Protein AF-A0A076LEW4-F1 (afdb_monomer_lite)

pLDDT: mean 94.23, std 4.3, range [77.25, 98.56]

Sequence (325 aa):
MGRVAVIDNNLQDIIDISEKLMPSQSLKKLADNDILILMNYGKSKITGHTFGKIVVERANLNKPIIQIERPGEEDGTIIIWNDDGSKIVKDVTNYLSKELNLKIERCISNGLEVWEENGRVFRKVHGVDVGEAILVNGIVVGKAKSKEVILVAENGEIVDIIGGELKEGGVEKLKNIDLKKAVIKTGILRRHPTNPKIKNKEVDKGYVLIVNHAGEDVIEMIKDREILAVITIGDDTTTICGDILARFGIKILGITDGDKDDILKNPIILKGSVIFLIKNMRDDDAGEILKKNLNLNKKYSYQELLDEVKKIFNDNNIYYEEFVY

InterPro domains:
  IPR012032 MJ0065 [PF09890] (1-296)

Organism: NCBI:txid1301915

Foldseek 3Di:
DVVQVCQQVVVCVPDPPVDDDDLLVVCLVVLPDQEAEAEDEDPALLRQLLSVQQSCVSNVHLHWYWYFYNQPDPRTAIEIDNDPVDPVSVVVRVVCCVVSVHYYDYRPDPHWDWDDDPQKIKTWDAPADFQKFKDKQQFGFWGANHNTWMFIDHQQFGPDIVRTGTDVVRRVPGGNHDPSPIDIDIAAPDDDDDDGDFDADDDQKFFEEEDESPLVCVCVVCPPGRYQAYEYQEPSSCQSNQQSCRNVNHAYEYQAQPPDSCNHDPRHGHAFHKYWHWDPDHSVVLSVLCVVQDDRVDMDGPVRVVVSSVVSCVVVVTDTDMDGD

Radius of gyration: 21.99 Å; chains: 1; bounding box: 49×47×67 Å

Structure (mmCIF, N/CA/C/O backbone):
data_AF-A0A076LEW4-F1
#
_entry.id   AF-A0A076LEW4-F1
#
loop_
_atom_site.group_PDB
_atom_site.id
_atom_site.type_symbol
_atom_site.label_atom_id
_atom_site.label_alt_id
_atom_site.label_comp_id
_atom_site.label_asym_id
_atom_site.label_entity_id
_atom_site.label_seq_id
_atom_site.pdbx_PDB_ins_code
_atom_site.Cartn_x
_atom_site.Cartn_y
_atom_site.Cartn_z
_atom_site.occupancy
_atom_site.B_iso_or_equiv
_atom_site.auth_seq_id
_atom_site.auth_comp_id
_atom_site.auth_asym_id
_atom_site.auth_atom_id
_atom_site.pdbx_PDB_model_num
ATOM 1 N N . MET A 1 1 ? -0.669 3.175 -1.739 1.00 84.69 1 MET A N 1
ATOM 2 C CA . MET A 1 1 ? -0.260 4.610 -1.743 1.00 84.69 1 MET A CA 1
ATOM 3 C C . MET A 1 1 ? -0.250 5.331 -3.103 1.00 84.69 1 MET A C 1
ATOM 5 O O . MET A 1 1 ? -0.587 6.504 -3.111 1.00 84.69 1 MET A O 1
ATOM 9 N N . GLY A 1 2 ? 0.088 4.721 -4.252 1.00 88.88 2 GLY A N 1
ATOM 10 C CA . GLY A 1 2 ? 0.171 5.460 -5.539 1.00 88.88 2 GLY A CA 1
ATOM 11 C C . GLY A 1 2 ? -1.098 6.240 -5.940 1.00 88.88 2 GLY A C 1
ATOM 12 O O . GLY A 1 2 ? -1.014 7.404 -6.315 1.00 88.88 2 GLY A O 1
ATOM 13 N N . ARG A 1 3 ? -2.287 5.655 -5.742 1.00 91.06 3 ARG A N 1
ATOM 14 C CA . ARG A 1 3 ? -3.584 6.328 -5.976 1.00 91.06 3 ARG A CA 1
ATOM 15 C C . ARG A 1 3 ? -3.761 7.595 -5.133 1.00 91.06 3 ARG A C 1
ATOM 17 O O . ARG A 1 3 ? -4.320 8.574 -5.602 1.00 91.06 3 ARG A O 1
ATOM 24 N N . VAL A 1 4 ? -3.227 7.599 -3.913 1.00 91.38 4 VAL A N 1
ATOM 25 C CA . VAL A 1 4 ? -3.252 8.758 -3.009 1.00 91.38 4 VAL A CA 1
ATOM 26 C C . VAL A 1 4 ? -2.473 9.930 -3.612 1.00 91.38 4 VAL A C 1
ATOM 28 O O . VAL A 1 4 ? -2.926 11.067 -3.546 1.00 91.38 4 VAL A O 1
ATOM 31 N N . ALA A 1 5 ? -1.335 9.660 -4.261 1.00 90.69 5 ALA A N 1
ATOM 32 C CA . ALA A 1 5 ? -0.555 10.695 -4.935 1.00 90.69 5 ALA A CA 1
ATOM 33 C C . ALA A 1 5 ? -1.313 11.311 -6.125 1.00 90.69 5 ALA A C 1
ATOM 35 O O . ALA A 1 5 ? -1.234 12.520 -6.331 1.00 90.69 5 ALA A O 1
ATOM 36 N N . VAL A 1 6 ? -2.085 10.509 -6.868 1.00 92.38 6 VAL A N 1
ATOM 37 C CA . VAL A 1 6 ? -2.961 11.000 -7.949 1.00 92.38 6 VAL A CA 1
ATOM 38 C C . VAL A 1 6 ? -4.047 11.927 -7.394 1.00 92.38 6 VAL A C 1
ATOM 40 O O . VAL A 1 6 ? -4.257 13.011 -7.937 1.00 92.38 6 VAL A O 1
ATOM 43 N N . ILE A 1 7 ? -4.695 11.533 -6.291 1.00 92.31 7 ILE A N 1
ATOM 44 C CA . ILE A 1 7 ? -5.736 12.332 -5.619 1.00 92.31 7 ILE A CA 1
ATOM 45 C C . ILE A 1 7 ? -5.164 13.669 -5.137 1.00 92.31 7 ILE A C 1
ATOM 47 O O . ILE A 1 7 ? -5.729 14.720 -5.432 1.00 92.31 7 ILE A O 1
ATOM 51 N N . ASP A 1 8 ? -4.014 13.654 -4.462 1.00 91.38 8 ASP A N 1
ATOM 52 C CA . ASP A 1 8 ? -3.416 14.878 -3.915 1.00 91.38 8 ASP A CA 1
ATOM 53 C C . ASP A 1 8 ? -3.042 15.895 -5.002 1.00 91.38 8 ASP A C 1
ATOM 55 O O . ASP A 1 8 ? -3.112 17.103 -4.775 1.00 91.38 8 ASP A O 1
ATOM 59 N N . ASN A 1 9 ? -2.693 15.415 -6.198 1.00 90.94 9 ASN A N 1
ATOM 60 C CA . ASN A 1 9 ? -2.359 16.259 -7.342 1.00 90.94 9 ASN A CA 1
ATOM 61 C C . ASN A 1 9 ? -3.565 16.578 -8.246 1.00 90.94 9 ASN A C 1
ATOM 63 O O . ASN A 1 9 ? -3.405 17.294 -9.227 1.00 90.94 9 ASN A O 1
ATOM 67 N N . ASN A 1 10 ? -4.778 16.118 -7.907 1.00 91.31 10 ASN A N 1
ATOM 68 C CA . ASN A 1 10 ? -5.998 16.272 -8.718 1.00 91.31 10 ASN A CA 1
ATOM 69 C C . ASN A 1 10 ? -5.835 15.750 -10.156 1.00 91.31 10 ASN A C 1
ATOM 71 O O . ASN A 1 10 ? -6.325 16.351 -11.104 1.00 91.31 10 ASN A O 1
ATOM 75 N N . LEU A 1 11 ? -5.136 14.626 -10.318 1.00 93.81 11 LEU A N 1
ATOM 76 C CA . LEU A 1 11 ? -4.865 14.025 -11.629 1.00 93.81 11 LEU A CA 1
ATOM 77 C C . LEU A 1 11 ? -5.878 12.936 -12.006 1.00 93.81 11 LEU A C 1
ATOM 79 O O . LEU A 1 11 ? -5.623 12.153 -12.913 1.00 93.81 11 LEU A O 1
ATOM 83 N N . GLN A 1 12 ? -7.014 12.855 -11.311 1.00 93.00 12 GLN A N 1
ATOM 84 C CA . GLN A 1 12 ? -7.999 11.781 -11.494 1.00 93.00 12 GLN A CA 1
ATOM 85 C C . GLN A 1 12 ? -8.695 11.823 -12.863 1.00 93.00 12 GLN A C 1
ATOM 87 O O . GLN A 1 12 ? -9.137 10.783 -13.337 1.00 93.00 12 GLN A O 1
ATOM 92 N N . ASP A 1 13 ? -8.741 12.992 -13.509 1.00 94.25 13 ASP A N 1
ATOM 93 C CA . ASP A 1 13 ? -9.304 13.160 -14.858 1.00 94.25 13 ASP A CA 1
ATOM 94 C C . ASP A 1 13 ? -8.330 12.719 -15.969 1.00 94.25 13 ASP A C 1
ATOM 96 O O . ASP A 1 13 ? -8.710 12.614 -17.132 1.00 94.25 13 ASP A O 1
ATOM 100 N N . ILE A 1 14 ? -7.062 12.476 -15.615 1.00 95.50 14 ILE A N 1
ATOM 101 C CA . ILE A 1 14 ? -5.979 12.119 -16.546 1.00 95.50 14 ILE A CA 1
ATOM 102 C C . ILE A 1 14 ? -5.479 10.693 -16.276 1.00 95.50 14 ILE A C 1
ATOM 104 O O . ILE A 1 14 ? -5.141 9.962 -17.203 1.00 95.50 14 ILE A O 1
ATOM 108 N N . ILE A 1 15 ? -5.419 10.291 -15.004 1.00 94.56 15 ILE A N 1
ATOM 109 C CA . ILE A 1 15 ? -4.913 8.995 -14.555 1.00 94.56 15 ILE A CA 1
ATOM 110 C C . ILE A 1 15 ? -6.066 8.194 -13.957 1.00 94.56 15 ILE A C 1
ATOM 112 O O . ILE A 1 15 ? -6.571 8.515 -12.878 1.00 94.56 15 ILE A O 1
ATOM 116 N N . ASP A 1 16 ? -6.421 7.100 -14.629 1.00 94.06 16 ASP A N 1
ATOM 117 C CA . ASP A 1 16 ? -7.420 6.159 -14.136 1.00 94.06 16 ASP A CA 1
ATOM 118 C C . ASP A 1 16 ? -6.917 5.442 -12.872 1.00 94.06 16 ASP A C 1
ATOM 120 O O . ASP A 1 16 ? -5.969 4.654 -12.892 1.00 94.06 16 ASP A O 1
ATOM 124 N N . ILE A 1 17 ? -7.581 5.730 -11.753 1.00 93.25 17 ILE A N 1
ATOM 125 C CA . ILE A 1 17 ? -7.374 5.081 -10.455 1.00 93.25 17 ILE A CA 1
ATOM 126 C C . ILE A 1 17 ? -8.644 4.386 -9.952 1.00 93.25 17 ILE A C 1
ATOM 128 O O . ILE A 1 17 ? -8.806 4.193 -8.741 1.00 93.25 17 ILE A O 1
ATOM 132 N N . SER A 1 18 ? -9.567 4.051 -10.857 1.00 91.00 18 SER A N 1
ATOM 133 C CA . SER A 1 18 ? -10.853 3.427 -10.534 1.00 91.00 18 SER A CA 1
ATOM 134 C C . SER A 1 18 ? -10.711 1.991 -10.025 1.00 91.00 18 SER A C 1
ATOM 136 O O . SER A 1 18 ? -11.545 1.555 -9.230 1.00 91.00 18 SER A O 1
ATOM 138 N N . GLU A 1 19 ? -9.644 1.297 -10.421 1.00 91.25 19 GLU A N 1
ATOM 139 C CA . GLU A 1 19 ? -9.333 -0.076 -10.027 1.00 91.25 19 GLU A CA 1
ATOM 140 C C . GLU A 1 19 ? -7.991 -0.165 -9.289 1.00 91.25 19 GLU A C 1
ATOM 142 O O . GLU A 1 19 ? -7.025 0.546 -9.584 1.00 91.25 19 GLU A O 1
ATOM 147 N N . LYS A 1 20 ? -7.905 -1.092 -8.332 1.00 91.06 20 LYS A N 1
ATOM 148 C CA . LYS A 1 20 ? -6.648 -1.451 -7.670 1.00 91.06 20 LYS A CA 1
ATOM 149 C C . LYS A 1 20 ? -5.943 -2.558 -8.463 1.00 91.06 20 LYS A C 1
ATOM 151 O O . LYS A 1 20 ? -6.150 -3.741 -8.205 1.00 91.06 20 LYS A O 1
ATOM 156 N N . LEU A 1 21 ? -5.074 -2.166 -9.392 1.00 92.19 21 LEU A N 1
ATOM 157 C CA . LEU A 1 21 ? -4.262 -3.087 -10.193 1.00 92.19 21 LEU A CA 1
ATOM 158 C C . LEU A 1 21 ? -2.780 -3.020 -9.811 1.00 92.19 21 LEU A C 1
ATOM 160 O O . LEU A 1 21 ? -2.228 -1.952 -9.536 1.00 92.19 21 LEU A O 1
ATOM 164 N N . MET A 1 22 ? -2.118 -4.175 -9.826 1.00 92.19 22 MET A N 1
ATOM 165 C CA . MET A 1 22 ? -0.659 -4.248 -9.813 1.00 92.19 22 MET A CA 1
ATOM 166 C C . MET A 1 22 ? -0.101 -3.753 -11.156 1.00 92.19 22 MET A C 1
ATOM 168 O O . MET A 1 22 ? -0.741 -3.972 -12.183 1.00 92.19 22 MET A O 1
ATOM 172 N N . PRO A 1 23 ? 1.123 -3.192 -11.209 1.00 95.12 23 PRO A N 1
ATOM 173 C CA . PRO A 1 23 ? 1.686 -2.666 -12.456 1.00 95.12 23 PRO A CA 1
ATOM 174 C C . PRO A 1 23 ? 1.691 -3.672 -13.618 1.00 95.12 23 PRO A C 1
ATOM 176 O O . PRO A 1 23 ? 1.356 -3.319 -14.744 1.00 95.12 23 PRO A O 1
ATOM 179 N N . SER A 1 24 ? 1.982 -4.950 -13.350 1.00 96.50 24 SER A N 1
ATOM 180 C CA . SER A 1 24 ? 1.939 -6.003 -14.374 1.00 96.50 24 SER A CA 1
ATOM 181 C C . SER A 1 24 ? 0.523 -6.312 -14.872 1.00 96.50 24 SER A C 1
ATOM 183 O O . SER A 1 24 ? 0.351 -6.693 -16.027 1.00 96.50 24 SER A O 1
ATOM 185 N N . GLN A 1 25 ? -0.500 -6.143 -14.028 1.00 96.69 25 GLN A N 1
ATOM 186 C CA . GLN A 1 25 ? -1.905 -6.269 -14.424 1.00 96.69 25 GLN A CA 1
ATOM 187 C C . GLN A 1 25 ? -2.341 -5.064 -15.262 1.00 96.69 25 GLN A C 1
ATOM 189 O O . GLN A 1 25 ? -3.021 -5.254 -16.265 1.00 96.69 25 GLN A O 1
ATOM 194 N N . SER A 1 26 ? -1.897 -3.853 -14.910 1.00 96.56 26 SER A N 1
ATOM 195 C CA . SER A 1 26 ? -2.143 -2.653 -15.718 1.00 96.56 26 SER A CA 1
ATOM 196 C C . SER A 1 26 ? -1.542 -2.782 -17.119 1.00 96.56 26 SER A C 1
ATOM 198 O O . SER A 1 26 ? -2.227 -2.490 -18.094 1.00 96.56 26 SER A O 1
ATOM 200 N N . LEU A 1 27 ? -0.313 -3.303 -17.244 1.00 97.44 27 LEU A N 1
ATOM 201 C CA . LEU A 1 27 ? 0.284 -3.588 -18.556 1.00 97.44 27 LEU A CA 1
ATOM 202 C C . LEU A 1 27 ? -0.564 -4.578 -19.365 1.00 97.44 27 LEU A C 1
ATOM 204 O O . LEU A 1 27 ? -0.828 -4.331 -20.536 1.00 97.44 27 LEU A O 1
ATOM 208 N N . LYS A 1 28 ? -1.036 -5.669 -18.742 1.00 97.19 28 LYS A N 1
ATOM 209 C CA . LYS A 1 28 ? -1.918 -6.648 -19.405 1.00 97.19 28 LYS A CA 1
ATOM 210 C C . LYS A 1 28 ? -3.232 -6.026 -19.871 1.00 97.19 28 LYS A C 1
ATOM 212 O O . LYS A 1 28 ? -3.662 -6.300 -20.983 1.00 97.19 28 LYS A O 1
ATOM 217 N N . LYS A 1 29 ? -3.852 -5.181 -19.043 1.00 96.50 29 LYS A N 1
ATOM 218 C CA . LYS A 1 29 ? -5.100 -4.482 -19.385 1.00 96.50 29 LYS A CA 1
ATOM 219 C C . LYS A 1 29 ? -4.922 -3.544 -20.583 1.00 96.50 29 LYS A C 1
ATOM 221 O O . LYS A 1 29 ? -5.859 -3.346 -21.342 1.00 96.50 29 LYS A O 1
ATOM 226 N N . LEU A 1 30 ? -3.727 -2.982 -20.755 1.00 96.19 30 LEU A N 1
ATOM 227 C CA . LEU A 1 30 ? -3.401 -2.048 -21.832 1.00 96.19 30 LEU A CA 1
ATOM 228 C C . LEU A 1 30 ? -2.768 -2.724 -23.061 1.00 96.19 30 LEU A C 1
ATOM 230 O O . LEU A 1 30 ? -2.332 -2.015 -23.964 1.00 96.19 30 LEU A O 1
ATOM 234 N N . ALA A 1 31 ? -2.717 -4.059 -23.127 1.00 95.75 31 ALA A N 1
ATOM 235 C CA . ALA A 1 31 ? -1.942 -4.806 -24.127 1.00 95.75 31 ALA A CA 1
ATOM 236 C C . ALA A 1 31 ? -2.335 -4.555 -25.598 1.00 95.75 31 ALA A C 1
ATOM 238 O O . ALA A 1 31 ? -1.524 -4.815 -26.489 1.00 95.75 31 ALA A O 1
ATOM 239 N N . ASP A 1 32 ? -3.537 -4.028 -25.850 1.00 95.25 32 ASP A N 1
ATOM 240 C CA . ASP A 1 32 ? -4.024 -3.692 -27.195 1.00 95.25 32 ASP A CA 1
ATOM 241 C C . ASP A 1 32 ? -3.345 -2.448 -27.799 1.00 95.25 32 ASP A C 1
ATOM 243 O O . ASP A 1 32 ? -3.468 -2.200 -28.996 1.00 95.25 32 ASP A O 1
ATOM 247 N N . ASN A 1 33 ? -2.588 -1.685 -27.004 1.00 94.75 33 ASN A N 1
ATOM 248 C CA . ASN A 1 33 ? -1.801 -0.555 -27.498 1.00 94.75 33 ASN A CA 1
ATOM 249 C C . ASN A 1 33 ? -0.532 -1.017 -28.249 1.00 94.75 33 ASN A C 1
ATOM 251 O O . ASN A 1 33 ? -0.044 -2.144 -28.094 1.00 94.75 33 ASN A O 1
ATOM 255 N N . ASP A 1 34 ? 0.030 -0.127 -29.070 1.00 92.88 34 ASP A N 1
ATOM 256 C CA . ASP A 1 34 ? 1.249 -0.404 -29.843 1.00 92.88 34 ASP A CA 1
ATOM 257 C C . ASP A 1 34 ? 2.503 -0.431 -28.962 1.00 92.88 34 ASP A C 1
ATOM 259 O O . ASP A 1 34 ? 3.343 -1.321 -29.089 1.00 92.88 34 ASP A O 1
ATOM 263 N N . ILE A 1 35 ? 2.605 0.537 -28.047 1.00 95.94 35 ILE A N 1
ATOM 264 C CA . ILE A 1 35 ? 3.721 0.712 -27.117 1.00 95.94 35 ILE A CA 1
ATOM 265 C C . ILE A 1 35 ? 3.147 0.953 -25.725 1.00 95.94 35 ILE A C 1
ATOM 267 O O . ILE A 1 35 ? 2.220 1.744 -25.550 1.00 95.94 35 ILE A O 1
ATOM 271 N N . LEU A 1 36 ? 3.731 0.301 -24.724 1.00 97.62 36 LEU A N 1
ATOM 272 C CA . LEU A 1 36 ? 3.390 0.517 -23.322 1.00 97.62 36 LEU A CA 1
ATOM 273 C C . LEU A 1 36 ? 4.480 1.336 -22.636 1.00 97.62 36 LEU A C 1
ATOM 275 O O . LEU A 1 36 ? 5.666 1.106 -22.861 1.00 97.62 36 LEU A O 1
ATOM 279 N N . ILE A 1 37 ? 4.091 2.263 -21.762 1.00 97.56 37 ILE A N 1
ATOM 280 C CA . ILE A 1 37 ? 5.035 3.056 -20.968 1.00 97.56 37 ILE A CA 1
ATOM 281 C C . ILE A 1 37 ? 4.924 2.644 -19.501 1.00 97.56 37 ILE A C 1
ATOM 283 O O . ILE A 1 37 ? 3.852 2.716 -18.900 1.00 97.56 37 ILE A O 1
ATOM 287 N N . LEU A 1 38 ? 6.048 2.233 -18.913 1.00 97.81 38 LEU A N 1
ATOM 288 C CA . LEU A 1 38 ? 6.179 1.947 -17.487 1.00 97.81 38 LEU A CA 1
ATOM 289 C C . LEU A 1 38 ? 6.958 3.081 -16.812 1.00 97.81 38 LEU A C 1
ATOM 291 O O . LEU A 1 38 ? 8.184 3.102 -16.826 1.00 97.81 38 LEU A O 1
ATOM 295 N N . MET A 1 39 ? 6.252 4.031 -16.207 1.00 95.38 39 MET A N 1
ATOM 296 C CA . MET A 1 39 ? 6.891 5.113 -15.453 1.00 95.38 39 MET A CA 1
ATOM 297 C C . MET A 1 39 ? 7.123 4.699 -14.003 1.00 95.38 39 MET A C 1
ATOM 299 O O . MET A 1 39 ? 6.199 4.227 -13.337 1.00 95.38 39 MET A O 1
ATOM 303 N N . ASN A 1 40 ? 8.339 4.901 -13.500 1.00 95.12 40 ASN A N 1
ATOM 304 C CA . ASN A 1 40 ? 8.688 4.575 -12.126 1.00 95.12 40 ASN A CA 1
ATOM 305 C C . ASN A 1 40 ? 9.724 5.546 -11.538 1.00 95.12 40 ASN A C 1
ATOM 307 O O . ASN A 1 40 ? 10.508 6.181 -12.244 1.00 95.12 40 ASN A O 1
ATOM 311 N N . TYR A 1 41 ? 9.715 5.648 -10.212 1.00 93.25 41 TYR A N 1
ATOM 312 C CA . TYR A 1 41 ? 10.685 6.412 -9.438 1.00 93.25 41 TYR A CA 1
ATOM 313 C C . TYR A 1 41 ? 11.175 5.532 -8.282 1.00 93.25 41 TYR A C 1
ATOM 315 O O . TYR A 1 41 ? 10.659 5.572 -7.161 1.00 93.25 41 TYR A O 1
ATOM 323 N N . GLY A 1 42 ? 12.120 4.645 -8.595 1.00 92.25 42 GLY A N 1
ATOM 324 C CA . GLY A 1 42 ? 12.767 3.759 -7.638 1.00 92.25 42 GLY A CA 1
ATOM 325 C C . GLY A 1 42 ? 13.668 4.510 -6.657 1.00 92.25 42 GLY A C 1
ATOM 326 O O . GLY A 1 42 ? 14.026 5.669 -6.851 1.00 92.25 42 GLY A O 1
ATOM 327 N N . LYS A 1 43 ? 14.074 3.822 -5.584 1.00 91.00 43 LYS A N 1
ATOM 328 C CA . LYS A 1 43 ? 15.006 4.370 -4.580 1.00 91.00 43 LYS A CA 1
ATOM 329 C C . LYS A 1 43 ? 16.399 4.621 -5.164 1.00 91.00 43 LYS A C 1
ATOM 331 O O . LYS A 1 43 ? 17.117 5.501 -4.708 1.00 91.00 43 LYS A O 1
ATOM 336 N N . SER A 1 44 ? 16.771 3.783 -6.122 1.00 92.69 44 SER A N 1
ATOM 337 C CA . SER A 1 44 ? 18.023 3.788 -6.867 1.00 92.69 44 SER A CA 1
ATOM 338 C C . SER A 1 44 ? 17.806 3.194 -8.255 1.00 92.69 44 SER A C 1
ATOM 340 O O . SER A 1 44 ? 16.863 2.409 -8.434 1.00 92.69 44 SER A O 1
ATOM 342 N N . LYS A 1 45 ? 18.706 3.471 -9.209 1.00 94.50 45 LYS A N 1
ATOM 343 C CA . LYS A 1 45 ? 18.722 2.802 -10.520 1.00 94.50 45 LYS A CA 1
ATOM 344 C C . LYS A 1 45 ? 18.537 1.287 -10.402 1.00 94.50 45 LYS A C 1
ATOM 346 O O . LYS A 1 45 ? 17.647 0.723 -11.030 1.00 94.50 45 LYS A O 1
ATOM 351 N N . ILE A 1 46 ? 19.318 0.619 -9.547 1.00 93.69 46 ILE A N 1
ATOM 352 C CA . ILE A 1 46 ? 19.251 -0.845 -9.410 1.00 93.69 46 ILE A CA 1
ATOM 353 C C . ILE A 1 46 ? 17.861 -1.322 -8.967 1.00 93.69 46 ILE A C 1
ATOM 355 O O . ILE A 1 46 ? 17.329 -2.270 -9.540 1.00 93.69 46 ILE A O 1
ATOM 359 N N . THR A 1 47 ? 17.222 -0.636 -8.014 1.00 93.69 47 THR A N 1
ATOM 360 C CA . THR A 1 47 ? 15.865 -1.004 -7.567 1.00 93.69 47 THR A CA 1
ATOM 361 C C . THR A 1 47 ? 14.814 -0.787 -8.647 1.00 93.69 47 THR A C 1
ATOM 363 O O . THR A 1 47 ? 13.917 -1.615 -8.793 1.00 93.69 47 THR A O 1
ATOM 366 N N . GLY A 1 48 ? 14.953 0.285 -9.428 1.00 96.00 48 GLY A N 1
ATOM 367 C CA . GLY A 1 48 ? 14.087 0.586 -10.558 1.00 96.00 48 GLY A CA 1
ATOM 368 C C . GLY A 1 48 ? 14.183 -0.456 -11.666 1.00 96.00 48 GLY A C 1
ATOM 369 O O . GLY A 1 48 ? 13.175 -0.981 -12.140 1.00 96.00 48 GLY A O 1
ATOM 370 N N . HIS A 1 49 ? 15.407 -0.849 -12.011 1.00 97.06 49 HIS A N 1
ATOM 371 C CA . HIS A 1 49 ? 15.668 -1.904 -12.988 1.00 97.06 49 HIS A CA 1
ATOM 372 C C . HIS A 1 49 ? 15.120 -3.263 -12.520 1.00 97.06 49 HIS A C 1
ATOM 374 O O . HIS A 1 49 ? 14.493 -3.971 -13.310 1.00 97.06 49 HIS A O 1
ATOM 380 N N . THR A 1 50 ? 15.298 -3.616 -11.240 1.00 96.12 50 THR A N 1
ATOM 381 C CA . THR A 1 50 ? 14.707 -4.831 -10.651 1.00 96.12 50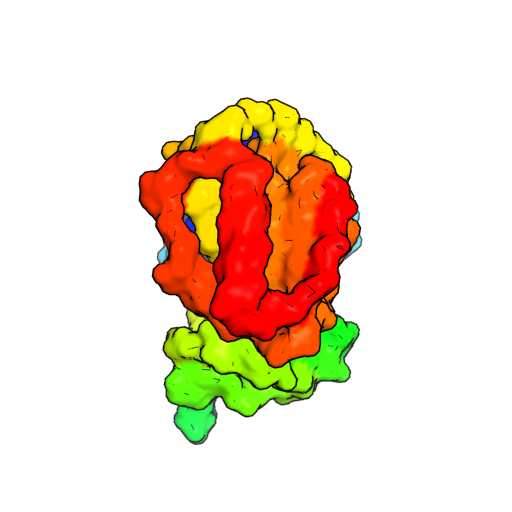 THR A CA 1
ATOM 382 C C . THR A 1 50 ? 13.181 -4.796 -10.699 1.00 96.12 50 THR A C 1
ATOM 384 O O . THR A 1 50 ? 12.564 -5.768 -11.131 1.00 96.12 50 THR A O 1
ATOM 387 N N . PHE A 1 51 ? 12.563 -3.681 -10.298 1.00 96.06 51 PHE A N 1
ATOM 388 C CA . PHE A 1 51 ? 11.112 -3.501 -10.361 1.00 96.06 51 PHE A CA 1
ATOM 389 C C . PHE A 1 51 ? 10.585 -3.689 -11.786 1.00 96.06 51 PHE A C 1
ATOM 391 O O . PHE A 1 51 ? 9.675 -4.490 -11.998 1.00 96.06 51 PHE A O 1
ATOM 398 N N . GLY A 1 52 ? 11.194 -3.003 -12.755 1.00 97.38 52 GLY A N 1
ATOM 399 C CA . GLY A 1 52 ? 10.836 -3.097 -14.165 1.00 97.38 52 GLY A CA 1
ATOM 400 C C . GLY A 1 52 ? 10.877 -4.525 -14.687 1.00 97.38 52 GLY A C 1
ATOM 401 O O . GLY A 1 52 ? 9.886 -5.009 -15.230 1.00 97.38 52 GLY A O 1
ATOM 402 N N . LYS A 1 53 ? 11.979 -5.238 -14.422 1.00 97.19 53 LYS A N 1
ATOM 403 C CA . LYS A 1 53 ? 12.140 -6.638 -14.829 1.00 97.19 53 LYS A CA 1
ATOM 404 C C . LYS A 1 53 ? 11.048 -7.539 -14.256 1.00 97.19 53 LYS A C 1
ATOM 406 O O . LYS A 1 53 ? 10.382 -8.241 -15.010 1.00 97.19 53 LYS A O 1
ATOM 411 N N . ILE A 1 54 ? 10.796 -7.447 -12.947 1.00 96.19 54 ILE A N 1
ATOM 412 C CA . ILE A 1 54 ? 9.743 -8.220 -12.269 1.00 96.19 54 ILE A CA 1
ATOM 413 C C . ILE A 1 54 ? 8.368 -7.927 -12.880 1.00 96.19 54 ILE A C 1
ATOM 415 O O . ILE A 1 54 ? 7.563 -8.837 -13.086 1.00 96.19 54 ILE A O 1
ATOM 419 N N . VAL A 1 55 ? 8.068 -6.653 -13.138 1.00 97.06 55 VAL A N 1
ATOM 420 C CA . VAL A 1 55 ? 6.781 -6.227 -13.695 1.00 97.06 55 VAL A CA 1
ATOM 421 C C . VAL A 1 55 ? 6.592 -6.762 -15.110 1.00 97.06 55 VAL A C 1
ATOM 423 O O . VAL A 1 55 ? 5.535 -7.326 -15.392 1.00 97.06 55 VAL A O 1
ATOM 426 N N . VAL A 1 56 ? 7.603 -6.631 -15.969 1.00 97.38 56 VAL A N 1
ATOM 427 C CA . VAL A 1 56 ? 7.568 -7.084 -17.367 1.00 97.38 56 VAL A CA 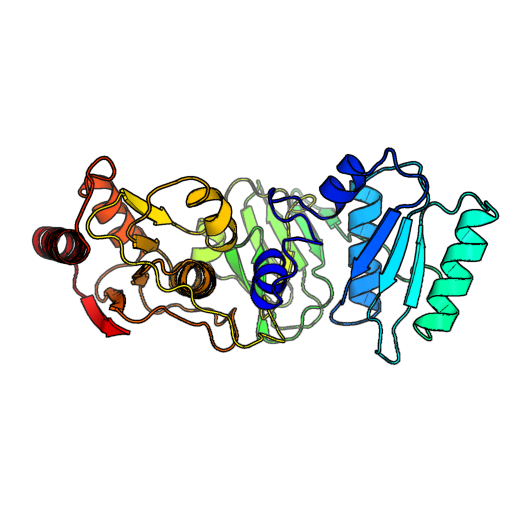1
ATOM 428 C C . VAL A 1 56 ? 7.470 -8.607 -17.456 1.00 97.38 56 VAL A C 1
ATOM 430 O O . VAL A 1 56 ? 6.604 -9.114 -18.167 1.00 97.38 56 VAL A O 1
ATOM 433 N N . GLU A 1 57 ? 8.267 -9.348 -16.681 1.00 96.00 57 GLU A N 1
ATOM 434 C CA . GLU A 1 57 ? 8.214 -10.818 -16.639 1.00 96.00 57 GLU A CA 1
ATOM 435 C C . GLU A 1 57 ? 6.844 -11.320 -16.162 1.00 96.00 57 GLU A C 1
ATOM 437 O O . GLU A 1 57 ? 6.271 -12.241 -16.741 1.00 96.00 57 GLU A O 1
ATOM 442 N N . ARG A 1 58 ? 6.252 -10.676 -15.146 1.00 95.94 58 ARG A N 1
ATOM 443 C CA . ARG A 1 58 ? 4.897 -11.014 -14.669 1.00 95.94 58 ARG A CA 1
ATOM 444 C C . ARG A 1 58 ? 3.797 -10.594 -15.647 1.00 95.94 58 ARG A C 1
ATOM 446 O O . ARG A 1 58 ? 2.725 -11.214 -15.665 1.00 95.94 58 ARG A O 1
ATOM 453 N N . ALA A 1 59 ? 4.018 -9.521 -16.407 1.00 96.81 59 ALA A N 1
ATOM 454 C CA . ALA A 1 59 ? 3.117 -9.091 -17.468 1.00 96.81 59 ALA A CA 1
ATOM 455 C C . ALA A 1 59 ? 3.118 -10.114 -18.617 1.00 96.81 59 ALA A C 1
ATOM 457 O O . ALA A 1 59 ? 2.047 -10.429 -19.127 1.00 96.81 59 ALA A O 1
ATOM 458 N N . ASN A 1 60 ? 4.285 -10.685 -18.941 1.00 96.38 60 ASN A N 1
ATOM 459 C CA . ASN A 1 60 ? 4.484 -11.712 -19.969 1.00 96.38 60 ASN A CA 1
ATOM 460 C C . ASN A 1 60 ? 3.804 -11.349 -21.302 1.00 96.38 60 ASN A C 1
ATOM 462 O O . ASN A 1 60 ? 2.989 -12.103 -21.834 1.00 96.38 60 ASN A O 1
ATOM 466 N N . LEU A 1 61 ? 4.087 -10.140 -21.786 1.00 96.38 61 LEU A N 1
ATOM 467 C CA . LEU A 1 61 ? 3.538 -9.600 -23.027 1.00 96.38 61 LEU A CA 1
ATOM 468 C C . LEU A 1 61 ? 4.598 -9.628 -24.125 1.00 96.38 61 LEU A C 1
ATOM 470 O O . LEU A 1 61 ? 5.744 -9.271 -23.879 1.00 96.38 61 LEU A O 1
ATOM 474 N N . ASN A 1 62 ? 4.187 -9.934 -25.353 1.00 92.62 62 ASN A N 1
ATOM 475 C CA . ASN A 1 62 ? 5.033 -9.831 -26.546 1.00 92.62 62 ASN A CA 1
ATOM 476 C C . ASN A 1 62 ? 4.859 -8.453 -27.209 1.00 92.62 62 ASN A C 1
ATOM 478 O O . ASN A 1 62 ? 4.485 -8.359 -28.376 1.00 92.62 62 ASN A O 1
ATOM 482 N N . LYS A 1 63 ? 5.037 -7.381 -26.430 1.00 93.25 63 LYS A N 1
ATOM 483 C CA . LYS A 1 63 ? 4.870 -5.984 -26.859 1.00 93.25 63 LYS A CA 1
ATOM 484 C C . LYS A 1 63 ? 6.027 -5.130 -26.339 1.00 93.25 63 LYS A C 1
ATOM 486 O O . LYS A 1 63 ? 6.443 -5.374 -25.199 1.00 93.25 63 LYS A O 1
ATOM 491 N N . PRO A 1 64 ? 6.492 -4.122 -27.100 1.00 97.12 64 PRO A N 1
ATOM 492 C CA . PRO A 1 64 ? 7.474 -3.166 -26.610 1.00 97.12 64 PRO A CA 1
ATOM 493 C C . PRO A 1 64 ? 6.960 -2.421 -25.377 1.00 97.12 64 PRO A C 1
ATOM 495 O O . PRO A 1 64 ? 5.872 -1.835 -25.385 1.00 97.12 64 PRO A O 1
ATOM 498 N N . ILE A 1 65 ? 7.758 -2.427 -24.311 1.00 98.44 65 ILE A N 1
ATOM 499 C CA . ILE A 1 65 ? 7.488 -1.659 -23.093 1.00 98.44 65 ILE A CA 1
ATOM 500 C C . ILE A 1 65 ? 8.677 -0.729 -22.857 1.00 98.44 65 ILE A C 1
ATOM 502 O O . ILE A 1 65 ? 9.804 -1.184 -22.679 1.00 98.44 65 ILE A O 1
ATOM 506 N N . ILE A 1 66 ? 8.429 0.576 -22.829 1.00 98.44 66 ILE A N 1
ATOM 507 C CA . ILE A 1 66 ? 9.435 1.593 -22.520 1.00 98.44 66 ILE A CA 1
ATOM 508 C C . ILE A 1 66 ? 9.306 1.934 -21.038 1.00 98.44 66 ILE A C 1
ATOM 510 O O . ILE A 1 66 ? 8.322 2.536 -20.609 1.00 98.44 66 ILE A O 1
ATOM 514 N N . GLN A 1 67 ? 10.297 1.550 -20.239 1.00 98.50 67 GLN A N 1
ATOM 515 C CA . GLN A 1 67 ? 10.392 1.989 -18.854 1.00 98.50 67 GLN A CA 1
ATOM 516 C C . GLN A 1 67 ? 11.124 3.325 -18.775 1.00 98.50 67 GLN A C 1
ATOM 518 O O . GLN A 1 67 ? 12.233 3.451 -19.288 1.00 98.50 67 GLN A O 1
ATOM 523 N N . ILE A 1 68 ? 10.520 4.285 -18.081 1.00 98.38 68 ILE A N 1
ATOM 524 C CA . ILE A 1 68 ? 11.133 5.562 -17.713 1.00 98.38 68 ILE A CA 1
ATOM 525 C C . ILE A 1 68 ? 11.418 5.491 -16.215 1.00 98.38 68 ILE A C 1
ATOM 527 O O . ILE A 1 68 ? 10.485 5.439 -15.411 1.00 98.38 68 ILE A O 1
ATOM 531 N N . GLU A 1 69 ? 12.695 5.460 -15.847 1.00 97.94 69 GLU A N 1
ATOM 532 C CA . GLU A 1 69 ? 13.145 5.249 -14.474 1.00 97.94 69 GLU A CA 1
ATOM 533 C C . GLU A 1 69 ? 13.831 6.498 -13.916 1.00 97.94 69 GLU A C 1
ATOM 535 O O . GLU A 1 69 ? 14.784 7.006 -14.506 1.00 97.94 69 GLU A O 1
ATOM 540 N N . ARG A 1 70 ? 13.359 6.961 -12.749 1.00 95.94 70 ARG A N 1
ATOM 541 C CA . ARG A 1 70 ? 13.923 8.094 -11.989 1.00 95.94 70 ARG A CA 1
ATOM 542 C C . ARG A 1 70 ? 14.191 9.349 -12.850 1.00 95.94 70 ARG A C 1
ATOM 544 O O . ARG A 1 70 ? 15.313 9.858 -12.851 1.00 95.94 70 ARG A O 1
ATOM 551 N N . PRO A 1 71 ? 13.189 9.875 -13.585 1.00 96.12 71 PRO A N 1
ATOM 552 C CA . PRO A 1 71 ? 13.377 11.110 -14.342 1.00 96.12 71 PRO A CA 1
ATOM 553 C C . PRO A 1 71 ? 13.815 12.257 -13.418 1.00 96.12 71 PRO A C 1
ATOM 555 O O . PRO A 1 71 ? 13.256 12.425 -12.334 1.00 96.12 71 PRO A O 1
ATOM 558 N N . GLY A 1 72 ? 14.806 13.037 -13.857 1.00 94.75 72 GLY A N 1
ATOM 559 C CA . GLY A 1 72 ? 15.385 14.150 -13.092 1.00 94.75 72 GLY A CA 1
ATOM 560 C C . GLY A 1 72 ? 16.551 13.782 -12.165 1.00 94.75 72 GLY A C 1
ATOM 561 O O . GLY A 1 72 ? 17.211 14.684 -11.659 1.00 94.75 72 GLY A O 1
ATOM 562 N N . GLU A 1 73 ? 16.844 12.494 -11.971 1.00 96.06 73 GLU A N 1
ATOM 563 C CA . GLU A 1 73 ? 17.985 12.028 -11.174 1.00 96.06 73 GLU A CA 1
ATOM 564 C C . GLU A 1 73 ? 19.220 11.773 -12.053 1.00 96.06 73 GLU A C 1
ATOM 566 O O . GLU A 1 73 ? 19.096 11.388 -13.217 1.00 96.06 73 GLU A O 1
ATOM 571 N N . GLU A 1 74 ? 20.427 11.920 -11.493 1.00 94.81 74 GLU A N 1
ATOM 572 C CA . GLU A 1 74 ? 21.688 11.687 -12.227 1.00 94.81 74 GLU A CA 1
ATOM 573 C C . GLU A 1 74 ? 21.822 10.253 -12.768 1.00 94.81 74 GLU A C 1
ATOM 575 O O . GLU A 1 74 ? 22.460 10.018 -13.798 1.00 94.81 74 GLU A O 1
ATOM 580 N N . ASP A 1 75 ? 21.223 9.286 -12.072 1.00 95.62 75 ASP A N 1
ATOM 581 C CA . ASP A 1 75 ? 21.207 7.874 -12.444 1.00 95.62 75 ASP A CA 1
ATOM 582 C C . ASP A 1 75 ? 19.901 7.448 -13.140 1.00 95.62 75 ASP A C 1
ATOM 584 O O . ASP A 1 75 ? 19.667 6.247 -13.284 1.00 95.62 75 ASP A O 1
ATOM 588 N N . GLY A 1 76 ? 19.077 8.405 -13.583 1.00 97.44 76 GLY A N 1
ATOM 589 C CA . GLY A 1 76 ? 17.845 8.162 -14.330 1.00 97.44 76 GLY A CA 1
ATOM 590 C C . GLY A 1 76 ? 18.092 7.567 -15.720 1.00 97.44 76 GLY A C 1
ATOM 591 O O . GLY A 1 76 ? 19.069 7.894 -16.405 1.00 97.44 76 GLY A O 1
ATOM 592 N N . THR A 1 77 ? 17.210 6.660 -16.143 1.00 98.06 77 THR A N 1
ATOM 593 C CA . THR A 1 77 ? 17.402 5.843 -17.350 1.00 98.06 77 THR A CA 1
ATOM 594 C C . THR A 1 77 ? 16.102 5.552 -18.087 1.00 98.06 77 THR A C 1
ATOM 596 O O . THR A 1 77 ? 15.000 5.626 -17.540 1.00 98.06 77 THR A O 1
ATOM 599 N N . ILE A 1 78 ? 16.246 5.189 -19.360 1.00 98.56 78 ILE A N 1
ATOM 600 C CA . ILE A 1 78 ? 15.201 4.562 -20.161 1.00 98.56 78 ILE A CA 1
ATOM 601 C C . ILE A 1 78 ? 15.636 3.133 -20.489 1.00 98.56 78 ILE A C 1
ATOM 603 O O . ILE A 1 78 ? 16.759 2.911 -20.946 1.00 98.56 78 ILE A O 1
ATOM 607 N N . ILE A 1 79 ? 14.734 2.173 -20.285 1.00 98.44 79 ILE A N 1
ATOM 608 C CA . ILE A 1 79 ? 14.935 0.764 -20.642 1.00 98.44 79 ILE A CA 1
ATOM 609 C C . ILE A 1 79 ? 13.854 0.367 -21.639 1.00 98.44 79 ILE A C 1
ATOM 611 O O . ILE A 1 79 ? 12.669 0.576 -21.387 1.00 98.44 79 ILE A O 1
ATOM 615 N N . ILE A 1 80 ? 14.261 -0.237 -22.751 1.00 98.12 80 ILE A N 1
ATOM 616 C CA . ILE A 1 80 ? 13.336 -0.817 -23.723 1.00 98.12 80 ILE A CA 1
ATOM 617 C C . ILE A 1 80 ? 13.262 -2.318 -23.457 1.00 98.12 80 ILE A C 1
ATOM 619 O O . ILE A 1 80 ? 14.257 -3.038 -23.571 1.00 98.12 80 ILE A O 1
ATOM 623 N N . TRP A 1 81 ? 12.081 -2.784 -23.083 1.00 97.62 81 TRP A N 1
ATOM 624 C CA . TRP A 1 81 ? 11.775 -4.190 -22.879 1.00 97.62 81 TRP A CA 1
ATOM 625 C C . TRP A 1 81 ? 11.061 -4.749 -24.099 1.00 97.62 81 TRP A C 1
ATOM 627 O O . TRP A 1 81 ? 10.227 -4.060 -24.687 1.00 97.62 81 TRP A O 1
ATOM 637 N N . ASN A 1 82 ? 11.356 -6.009 -24.435 1.00 94.69 82 ASN A N 1
ATOM 638 C CA . ASN A 1 82 ? 10.776 -6.697 -25.592 1.00 94.69 82 ASN A CA 1
ATOM 639 C C . ASN A 1 82 ? 10.880 -5.854 -26.875 1.00 94.69 82 ASN A C 1
ATOM 641 O O . ASN A 1 82 ? 9.907 -5.723 -27.615 1.00 94.69 82 ASN A O 1
ATOM 645 N N . ASP A 1 83 ? 12.048 -5.237 -27.086 1.00 93.25 83 ASP A N 1
ATOM 646 C CA . ASP A 1 83 ? 12.319 -4.410 -28.261 1.00 93.25 83 ASP A CA 1
ATOM 647 C C . ASP A 1 83 ? 12.117 -5.236 -29.538 1.00 93.25 83 ASP A C 1
ATOM 649 O O . ASP A 1 83 ? 12.797 -6.239 -29.763 1.00 93.25 83 ASP A O 1
ATOM 653 N N . ASP A 1 84 ? 11.166 -4.807 -30.363 1.00 92.88 84 ASP A N 1
ATOM 654 C CA . ASP A 1 84 ? 10.848 -5.417 -31.653 1.00 92.88 84 ASP A CA 1
ATOM 655 C C . ASP A 1 84 ? 11.648 -4.791 -32.809 1.00 92.88 84 ASP A C 1
ATOM 657 O O . ASP A 1 84 ? 11.508 -5.186 -33.968 1.00 92.88 84 ASP A O 1
ATOM 661 N N . GLY A 1 85 ? 12.501 -3.804 -32.510 1.00 91.94 85 GLY A N 1
ATOM 662 C CA . GLY A 1 85 ? 13.332 -3.093 -33.471 1.00 91.94 85 GLY A CA 1
ATOM 663 C C . GLY A 1 85 ? 12.571 -2.100 -34.352 1.00 91.94 85 GLY A C 1
ATOM 664 O O . GLY A 1 85 ? 13.189 -1.509 -35.255 1.00 91.94 85 GLY A O 1
ATOM 665 N N . SER A 1 86 ? 11.271 -1.898 -34.108 1.00 94.81 86 SER A N 1
ATOM 666 C CA . SER A 1 86 ? 10.409 -1.036 -34.910 1.00 94.81 86 SER A CA 1
ATOM 667 C C . SER A 1 86 ? 10.866 0.425 -34.884 1.00 94.81 86 SER A C 1
ATOM 669 O O . SER A 1 86 ? 11.450 0.933 -33.922 1.00 94.81 86 SER A O 1
ATOM 671 N N . LYS A 1 87 ? 10.605 1.135 -35.988 1.00 96.19 87 LYS A N 1
ATOM 672 C CA . LYS A 1 87 ? 10.964 2.554 -36.110 1.00 96.19 87 LYS A CA 1
ATOM 673 C C . LYS A 1 87 ? 10.230 3.409 -35.069 1.00 96.19 87 LYS A C 1
ATOM 675 O O . LYS A 1 87 ? 10.841 4.292 -34.484 1.00 96.19 87 LYS A O 1
ATOM 680 N N . ILE A 1 88 ? 8.959 3.106 -34.801 1.00 95.69 88 ILE A N 1
ATOM 681 C CA . ILE A 1 88 ? 8.139 3.862 -33.849 1.00 95.69 88 ILE A CA 1
ATOM 682 C C . ILE A 1 88 ? 8.690 3.784 -32.418 1.00 95.69 88 ILE A C 1
ATOM 684 O O . ILE A 1 88 ? 8.786 4.814 -31.755 1.00 95.69 88 ILE A O 1
ATOM 688 N N . VAL A 1 89 ? 9.146 2.609 -31.964 1.00 96.88 89 VAL A N 1
ATOM 689 C CA . VAL A 1 89 ? 9.780 2.451 -30.643 1.00 96.88 89 VAL A CA 1
ATOM 690 C C . VAL A 1 89 ? 11.052 3.290 -30.551 1.00 96.88 89 VAL A C 1
ATOM 692 O O . VAL A 1 89 ? 11.261 3.984 -29.555 1.00 96.88 89 VAL A O 1
ATOM 695 N N . LYS A 1 90 ? 11.881 3.291 -31.602 1.00 96.62 90 LYS A N 1
ATOM 696 C CA . LYS A 1 90 ? 13.104 4.107 -31.659 1.00 96.62 90 LYS A CA 1
ATOM 697 C C . LYS A 1 90 ? 12.798 5.601 -31.635 1.00 96.62 90 LYS A C 1
ATOM 699 O O . LYS A 1 90 ? 13.422 6.324 -30.865 1.00 96.62 90 LYS A O 1
ATOM 704 N N . ASP A 1 91 ? 11.836 6.053 -32.434 1.00 97.50 91 ASP A N 1
ATOM 705 C CA . ASP A 1 91 ? 11.455 7.465 -32.519 1.00 97.50 91 ASP A CA 1
ATOM 706 C C . ASP A 1 91 ? 10.915 7.970 -31.167 1.00 97.50 91 ASP A C 1
ATOM 708 O O . ASP A 1 91 ? 11.378 8.997 -30.667 1.00 97.50 91 ASP A O 1
ATOM 712 N N . VAL A 1 92 ? 10.022 7.208 -30.520 1.00 97.50 92 VAL A N 1
ATOM 713 C CA . VAL A 1 92 ? 9.474 7.543 -29.192 1.00 97.50 92 VAL A CA 1
ATOM 714 C C . VAL A 1 92 ? 10.561 7.530 -28.118 1.00 97.50 92 VAL A C 1
ATOM 716 O O . VAL A 1 92 ? 10.655 8.470 -27.331 1.00 97.50 92 VAL A O 1
ATOM 719 N N . THR A 1 93 ? 11.418 6.507 -28.089 1.00 97.56 93 THR A N 1
ATOM 720 C CA . THR A 1 93 ? 12.493 6.409 -27.087 1.00 97.56 93 THR A CA 1
ATOM 721 C C . THR A 1 93 ? 13.510 7.542 -27.251 1.00 97.56 93 THR A C 1
ATOM 723 O O . THR A 1 93 ? 13.907 8.149 -26.259 1.00 97.56 93 THR A O 1
ATOM 726 N N . ASN A 1 94 ? 13.902 7.877 -28.485 1.00 97.88 94 ASN A N 1
ATOM 727 C CA . ASN A 1 94 ? 14.818 8.988 -28.763 1.00 97.88 94 ASN A CA 1
ATOM 728 C C . ASN A 1 94 ? 14.214 10.337 -28.358 1.00 97.88 94 ASN A C 1
ATOM 730 O O . ASN A 1 94 ? 14.913 11.170 -27.780 1.00 97.88 94 ASN A O 1
ATOM 734 N N . TYR A 1 95 ? 12.922 10.540 -28.632 1.00 98.12 95 TYR A N 1
ATOM 735 C CA . TYR A 1 95 ? 12.195 11.720 -28.175 1.00 98.12 95 TYR A CA 1
ATOM 736 C C . TYR A 1 95 ? 12.214 11.816 -26.644 1.00 98.12 95 TYR A C 1
ATOM 738 O O . TYR A 1 95 ? 12.702 12.804 -26.103 1.00 98.12 95 TYR A O 1
ATOM 746 N N . LEU A 1 96 ? 11.789 10.763 -25.940 1.00 97.62 96 LEU A N 1
ATOM 747 C CA . LEU A 1 96 ? 11.762 10.735 -24.473 1.00 97.62 96 LEU A CA 1
ATOM 748 C C . LEU A 1 96 ? 13.154 10.926 -23.857 1.00 97.62 96 LEU A C 1
ATOM 750 O O . LEU A 1 96 ? 13.299 11.672 -22.894 1.00 97.62 96 LEU A O 1
ATOM 754 N N . SER A 1 97 ? 14.180 10.284 -24.418 1.00 97.88 97 SER A N 1
ATOM 755 C CA . SER A 1 97 ? 15.571 10.418 -23.973 1.00 97.88 97 SER A CA 1
ATOM 756 C C . SER A 1 97 ? 16.049 11.865 -24.056 1.00 97.88 97 SER A C 1
ATOM 758 O O . SER A 1 97 ? 16.650 12.362 -23.104 1.00 97.88 97 SER A O 1
ATOM 760 N N . LYS A 1 98 ? 15.733 12.560 -25.154 1.00 97.75 98 LYS A N 1
ATOM 761 C CA . LYS A 1 98 ? 16.093 13.966 -25.348 1.00 97.75 98 LYS A CA 1
ATOM 762 C C . LYS A 1 98 ? 15.308 14.895 -24.422 1.00 97.75 98 LYS A C 1
ATOM 764 O O . LYS A 1 98 ? 15.919 15.722 -23.756 1.00 97.75 98 LYS A O 1
ATOM 769 N N . GLU A 1 99 ? 13.984 14.759 -24.374 1.00 97.69 99 GLU A N 1
ATOM 770 C CA . GLU A 1 99 ? 13.115 15.664 -23.607 1.00 97.69 99 GLU A CA 1
ATOM 771 C C . GLU A 1 99 ? 13.304 15.521 -22.095 1.00 97.69 99 GLU A C 1
ATOM 773 O O . GLU A 1 99 ? 13.260 16.506 -21.364 1.00 97.69 99 GLU A O 1
ATOM 778 N N . LEU A 1 100 ? 13.546 14.298 -21.618 1.00 96.62 100 LEU A N 1
ATOM 779 C CA . LEU A 1 100 ? 13.750 14.020 -20.195 1.00 96.62 100 LEU A CA 1
ATOM 780 C C . LEU A 1 100 ? 15.231 14.037 -19.791 1.00 96.62 100 LEU A C 1
ATOM 782 O O . LEU A 1 100 ? 15.532 13.873 -18.610 1.00 96.62 100 LEU A O 1
ATOM 786 N N . ASN A 1 101 ? 16.147 14.221 -20.751 1.00 96.62 101 ASN A N 1
ATOM 787 C CA . ASN A 1 101 ? 17.596 14.125 -20.563 1.00 96.62 101 ASN A CA 1
ATOM 788 C C . ASN A 1 101 ? 18.027 12.803 -19.887 1.00 96.62 101 ASN A C 1
ATOM 790 O O . ASN A 1 101 ? 18.805 12.791 -18.934 1.00 96.62 101 ASN A O 1
ATOM 794 N N . LEU A 1 102 ? 17.497 11.675 -20.373 1.00 97.62 102 LEU A N 1
ATOM 795 C CA . LEU A 1 102 ? 17.747 10.338 -19.820 1.00 97.62 102 LEU A CA 1
ATOM 796 C C . LEU A 1 102 ? 18.572 9.475 -20.768 1.00 97.62 102 LEU A C 1
ATOM 798 O O . LEU A 1 102 ? 18.379 9.496 -21.984 1.00 97.62 102 LEU A O 1
ATOM 802 N N . LYS A 1 103 ? 19.455 8.648 -20.202 1.00 96.62 103 LYS A N 1
ATOM 803 C CA . LYS A 1 103 ? 20.249 7.680 -20.969 1.00 96.62 103 LYS A CA 1
ATOM 804 C C . LYS A 1 103 ? 19.429 6.431 -21.265 1.00 96.62 103 LYS A C 1
ATOM 806 O O . LYS A 1 103 ? 18.790 5.883 -20.370 1.00 96.62 103 LYS A O 1
ATOM 811 N N . ILE A 1 104 ? 19.498 5.951 -22.503 1.00 97.81 104 ILE A N 1
ATOM 812 C CA . ILE A 1 104 ? 18.949 4.646 -22.880 1.00 97.81 104 ILE A CA 1
ATOM 813 C C . ILE A 1 104 ? 19.993 3.580 -22.540 1.00 97.81 104 ILE A C 1
ATOM 815 O O . ILE A 1 104 ? 21.125 3.647 -23.020 1.00 97.81 104 ILE A O 1
ATOM 819 N N . GLU A 1 105 ? 19.628 2.590 -21.729 1.00 96.06 105 GLU A N 1
ATOM 820 C CA . GLU A 1 105 ? 20.525 1.492 -21.362 1.00 96.06 105 GLU A CA 1
ATOM 821 C C . GLU A 1 105 ? 19.789 0.156 -21.210 1.00 96.06 105 GLU A C 1
ATOM 823 O O . GLU A 1 105 ? 18.561 0.075 -21.184 1.00 96.06 105 GLU A O 1
ATOM 828 N N . ARG A 1 106 ? 20.562 -0.930 -21.135 1.00 95.94 106 ARG A N 1
ATOM 829 C CA . ARG A 1 106 ? 20.017 -2.262 -20.859 1.00 95.94 106 ARG A CA 1
ATOM 830 C C . ARG A 1 106 ? 19.751 -2.427 -19.368 1.00 95.94 106 ARG A C 1
ATOM 832 O O . ARG A 1 106 ? 20.427 -1.834 -18.530 1.00 95.94 106 ARG A O 1
ATOM 839 N N . CYS A 1 107 ? 18.802 -3.297 -19.029 1.00 96.38 107 CYS A N 1
ATOM 840 C CA . CYS A 1 107 ? 18.585 -3.662 -17.639 1.00 96.38 107 CYS A CA 1
ATOM 841 C C . CYS A 1 107 ? 19.845 -4.309 -17.033 1.00 96.38 107 CYS A C 1
ATOM 843 O O . CYS A 1 107 ? 20.355 -5.289 -17.570 1.00 96.38 107 CYS A O 1
ATOM 845 N N . ILE A 1 108 ? 20.311 -3.783 -15.896 1.00 94.81 108 ILE A N 1
ATOM 846 C CA . ILE A 1 108 ? 21.441 -4.312 -15.119 1.00 94.81 108 ILE A CA 1
ATOM 847 C C . ILE A 1 108 ? 21.022 -5.321 -14.037 1.00 94.81 108 ILE A C 1
ATOM 849 O O . ILE A 1 108 ? 21.869 -5.822 -13.306 1.00 94.81 108 ILE A O 1
ATOM 853 N N . SER A 1 109 ? 19.721 -5.581 -13.885 1.00 93.62 109 SER A N 1
ATOM 854 C CA . SER A 1 109 ? 19.181 -6.461 -12.847 1.00 93.62 109 SER A CA 1
ATOM 855 C C . SER A 1 109 ? 18.858 -7.855 -13.385 1.00 93.62 109 SER A C 1
ATOM 857 O O . SER A 1 109 ? 18.382 -8.031 -14.513 1.00 93.62 109 SER A O 1
ATOM 859 N N . ASN A 1 110 ? 19.042 -8.861 -12.532 1.00 91.44 110 ASN A N 1
ATOM 860 C CA . ASN A 1 110 ? 18.592 -10.226 -12.791 1.00 91.44 110 ASN A CA 1
ATOM 861 C C . ASN A 1 110 ? 17.102 -10.435 -12.489 1.00 91.44 110 ASN A C 1
ATOM 863 O O . ASN A 1 110 ? 16.565 -11.471 -12.859 1.00 91.44 110 ASN A O 1
ATOM 867 N N . GLY A 1 111 ? 16.413 -9.432 -11.938 1.00 93.06 111 GLY A N 1
ATOM 868 C CA . GLY A 1 111 ? 14.988 -9.510 -11.631 1.00 93.06 111 GLY A CA 1
ATOM 869 C C . GLY A 1 111 ? 14.751 -10.129 -10.261 1.00 93.06 111 GLY A C 1
ATOM 870 O O . GLY A 1 111 ? 15.417 -9.765 -9.295 1.00 93.06 111 GLY A O 1
ATOM 871 N N . LEU A 1 112 ? 13.762 -11.016 -10.170 1.00 93.44 112 LEU A N 1
ATOM 872 C CA . LEU A 1 112 ? 13.382 -11.655 -8.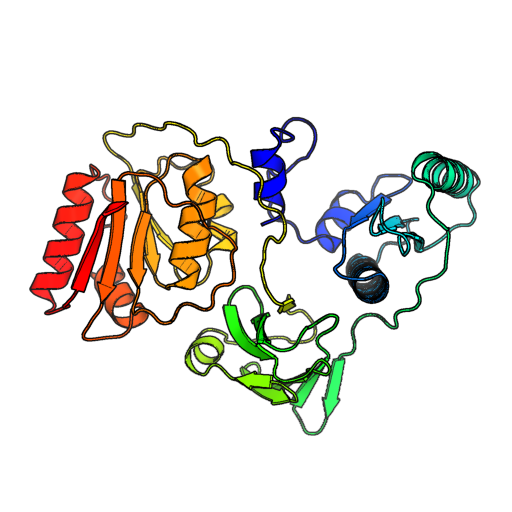915 1.00 93.44 112 LEU A CA 1
ATOM 873 C C . LEU A 1 112 ? 14.407 -12.722 -8.501 1.00 93.44 112 LEU A C 1
ATOM 875 O O . LEU A 1 112 ? 14.498 -13.767 -9.137 1.00 93.44 112 LEU A O 1
ATOM 879 N N . GLU A 1 113 ? 15.111 -12.505 -7.391 1.00 95.31 113 GLU A N 1
ATOM 880 C CA . GLU A 1 113 ? 15.988 -13.518 -6.792 1.00 95.31 113 GLU A CA 1
ATOM 881 C C . GLU A 1 113 ? 15.217 -14.336 -5.744 1.00 95.31 113 GLU A C 1
ATOM 883 O O . GLU A 1 113 ? 15.027 -13.910 -4.600 1.00 95.31 113 GLU A O 1
ATOM 888 N N . VAL A 1 114 ? 14.735 -15.511 -6.157 1.00 96.44 114 VAL A N 1
ATOM 889 C CA . VAL A 1 114 ? 14.013 -16.467 -5.308 1.00 96.44 114 VAL A CA 1
ATOM 890 C C . VAL A 1 114 ? 14.482 -17.890 -5.604 1.00 96.44 114 VAL A C 1
ATOM 892 O O . VAL A 1 114 ? 14.603 -18.269 -6.768 1.00 96.44 114 VAL A O 1
ATOM 895 N N . TRP A 1 115 ? 14.750 -18.678 -4.566 1.00 97.38 115 TRP A N 1
ATOM 896 C CA . TRP A 1 115 ? 15.200 -20.065 -4.692 1.00 97.38 115 TRP A CA 1
ATOM 897 C C . TRP A 1 115 ? 14.564 -20.955 -3.627 1.00 97.38 115 TRP A C 1
ATOM 899 O O . TRP A 1 115 ? 13.944 -20.470 -2.681 1.00 97.38 115 TRP A O 1
ATOM 909 N N . GLU A 1 116 ? 14.689 -22.264 -3.816 1.00 97.44 116 GLU A N 1
ATOM 910 C CA . GLU A 1 116 ? 14.212 -23.266 -2.870 1.00 97.44 116 GLU A CA 1
ATOM 911 C C . GLU A 1 116 ? 15.360 -24.174 -2.458 1.00 97.44 116 GLU A C 1
ATOM 913 O O . GLU A 1 116 ? 16.134 -24.629 -3.299 1.00 97.44 116 GLU A O 1
ATOM 918 N N . GLU A 1 117 ? 15.465 -24.437 -1.162 1.00 96.69 117 GLU A N 1
ATOM 919 C CA . GLU A 1 117 ? 16.484 -25.309 -0.593 1.00 96.69 117 GLU A CA 1
ATOM 920 C C . GLU A 1 117 ? 15.927 -25.972 0.671 1.00 96.69 117 GLU A C 1
ATOM 922 O O . GLU A 1 117 ? 15.336 -25.305 1.518 1.00 96.69 117 GLU A O 1
ATOM 927 N N . ASN A 1 118 ? 16.089 -27.294 0.795 1.00 94.56 118 ASN A N 1
ATOM 928 C CA . ASN A 1 118 ? 15.677 -28.072 1.973 1.00 94.56 118 ASN A CA 1
ATOM 929 C C . ASN A 1 118 ? 14.218 -27.827 2.425 1.00 94.56 118 ASN A C 1
ATOM 931 O O . ASN A 1 118 ? 13.945 -27.730 3.616 1.00 94.56 118 ASN A O 1
ATOM 935 N N . GLY A 1 119 ? 13.278 -27.711 1.478 1.00 93.50 119 GLY A N 1
ATOM 936 C CA . GLY A 1 119 ? 11.853 -27.482 1.772 1.00 93.50 119 GLY A CA 1
ATOM 937 C C . GLY A 1 119 ? 11.484 -26.033 2.117 1.00 93.50 119 GLY A C 1
ATOM 938 O O . GLY A 1 119 ? 10.323 -25.755 2.411 1.00 93.50 119 GLY A O 1
ATOM 939 N N . ARG A 1 120 ? 12.442 -25.104 2.041 1.00 97.62 120 ARG A N 1
ATOM 940 C CA . ARG A 1 120 ? 12.250 -23.678 2.323 1.00 97.62 120 ARG A CA 1
ATOM 941 C C . ARG A 1 120 ? 12.355 -22.849 1.057 1.00 97.62 120 ARG A C 1
ATOM 943 O O . ARG A 1 120 ? 13.152 -23.154 0.172 1.00 97.62 120 ARG A O 1
ATOM 950 N N . VAL A 1 121 ? 11.570 -21.778 0.992 1.00 98.12 121 VAL A N 1
ATOM 951 C CA . VAL A 1 121 ? 11.629 -20.765 -0.064 1.00 98.12 121 VAL A CA 1
ATOM 952 C C . VAL A 1 121 ? 12.389 -19.561 0.471 1.00 98.12 121 VAL A C 1
ATOM 954 O O . VAL A 1 121 ? 12.036 -19.010 1.510 1.00 98.12 121 VAL A O 1
ATOM 957 N N . PHE A 1 122 ? 13.394 -19.113 -0.265 1.00 98.44 122 PHE A N 1
ATOM 958 C CA . PHE A 1 122 ? 14.209 -17.957 0.075 1.00 98.44 122 PHE A CA 1
ATOM 959 C C . PHE A 1 122 ? 14.004 -16.878 -0.971 1.00 98.44 122 PHE A C 1
ATOM 961 O O . PHE A 1 122 ? 14.064 -17.158 -2.168 1.00 98.44 122 PHE A O 1
ATOM 968 N N . ARG A 1 123 ? 13.785 -15.634 -0.546 1.00 97.81 123 ARG A N 1
ATOM 969 C CA . ARG A 1 123 ? 13.662 -14.499 -1.462 1.00 97.81 123 ARG A CA 1
ATOM 970 C C . ARG A 1 123 ? 14.481 -13.315 -0.989 1.00 97.81 123 ARG A C 1
ATOM 972 O O . ARG A 1 123 ? 14.245 -12.789 0.099 1.00 97.81 123 ARG A O 1
ATOM 979 N N . LYS A 1 124 ? 15.377 -12.839 -1.853 1.00 96.94 124 LYS A N 1
ATOM 980 C CA . LYS A 1 124 ? 16.140 -11.618 -1.602 1.00 96.94 124 LYS A CA 1
ATOM 981 C C . LYS A 1 124 ? 15.222 -10.394 -1.635 1.00 96.94 124 LYS A C 1
ATOM 983 O O . LYS A 1 124 ? 14.371 -10.247 -2.518 1.00 96.94 124 LYS A O 1
ATOM 988 N N . VAL A 1 125 ? 15.412 -9.495 -0.675 1.00 95.56 125 VAL A N 1
ATOM 989 C CA . VAL A 1 125 ? 14.762 -8.184 -0.634 1.00 95.56 125 VAL A CA 1
ATOM 990 C C . VAL A 1 125 ? 15.716 -7.158 -1.237 1.00 95.56 125 VAL A C 1
ATOM 992 O O . VAL A 1 125 ? 16.823 -6.956 -0.750 1.00 95.56 125 VAL A O 1
ATOM 995 N N . HIS A 1 126 ? 15.295 -6.504 -2.318 1.00 91.50 126 HIS A N 1
ATOM 996 C CA . HIS A 1 126 ? 16.133 -5.540 -3.030 1.00 91.50 126 HIS A CA 1
ATOM 997 C C . HIS A 1 126 ? 15.885 -4.112 -2.542 1.00 91.50 126 HIS A C 1
ATOM 999 O O . HIS A 1 126 ? 14.737 -3.714 -2.348 1.00 91.50 126 HIS A O 1
ATOM 1005 N N . GLY A 1 127 ? 16.949 -3.308 -2.444 1.00 88.25 127 GLY A N 1
ATOM 1006 C CA . GLY A 1 127 ? 16.818 -1.873 -2.164 1.00 88.25 127 GLY A CA 1
ATOM 1007 C C . GLY A 1 127 ? 16.396 -1.532 -0.744 1.00 88.25 127 GLY A C 1
ATOM 1008 O O . GLY A 1 127 ? 15.739 -0.510 -0.538 1.00 88.25 127 GLY A O 1
ATOM 1009 N N . VAL A 1 128 ? 16.709 -2.415 0.198 1.00 93.94 128 VAL A N 1
ATOM 1010 C CA . VAL A 1 128 ? 16.424 -2.218 1.611 1.00 93.94 128 VAL A CA 1
ATOM 1011 C C . VAL A 1 128 ? 17.589 -1.508 2.291 1.00 93.94 128 VAL A C 1
ATOM 1013 O O . VAL A 1 128 ? 18.752 -1.837 2.056 1.00 93.94 128 VAL A O 1
ATOM 1016 N N . ASP A 1 129 ? 17.270 -0.525 3.126 1.00 94.50 129 ASP A N 1
ATOM 1017 C CA . ASP A 1 129 ? 18.240 0.138 3.993 1.00 94.50 129 ASP A CA 1
ATOM 1018 C C . ASP A 1 129 ? 18.117 -0.362 5.437 1.00 94.50 129 ASP A C 1
ATOM 1020 O O . ASP A 1 129 ? 17.058 -0.807 5.884 1.00 94.50 129 ASP A O 1
ATOM 1024 N N . VAL A 1 130 ? 19.221 -0.281 6.184 1.00 96.38 130 VAL A N 1
ATOM 1025 C CA . VAL A 1 130 ? 19.257 -0.681 7.597 1.00 96.38 130 VAL A CA 1
ATOM 1026 C C . VAL A 1 130 ? 18.224 0.122 8.385 1.00 96.38 130 VAL A C 1
ATOM 1028 O O . VAL A 1 130 ? 18.176 1.348 8.304 1.00 96.38 130 VAL A O 1
ATOM 1031 N N . GLY A 1 131 ? 17.414 -0.578 9.172 1.00 94.94 131 GLY A N 1
ATOM 1032 C CA . GLY A 1 131 ? 16.352 0.010 9.975 1.00 94.94 131 GLY A CA 1
ATOM 1033 C C . GLY A 1 131 ? 15.039 0.239 9.225 1.00 94.94 131 GLY A C 1
ATOM 1034 O O . GLY A 1 131 ? 14.084 0.691 9.849 1.00 94.94 131 GLY A O 1
ATOM 1035 N N . GLU A 1 132 ? 14.936 -0.079 7.934 1.00 95.38 132 GLU A N 1
ATOM 1036 C CA . GLU A 1 132 ? 13.645 -0.047 7.248 1.00 95.38 132 GLU A CA 1
ATOM 1037 C C . GLU A 1 132 ? 12.733 -1.189 7.720 1.00 95.38 132 GLU A C 1
ATOM 1039 O O . GLU A 1 132 ? 13.165 -2.339 7.840 1.00 95.38 132 GLU A O 1
ATOM 1044 N N . ALA A 1 133 ? 11.452 -0.880 7.942 1.00 95.38 133 ALA A N 1
ATOM 1045 C CA . ALA A 1 133 ? 10.410 -1.891 8.084 1.00 95.38 133 ALA A CA 1
ATOM 1046 C C . ALA A 1 133 ? 10.297 -2.714 6.792 1.00 95.38 133 ALA A C 1
ATOM 1048 O O . ALA A 1 133 ? 10.448 -2.174 5.691 1.00 95.38 133 ALA A O 1
ATOM 1049 N N . ILE A 1 134 ? 10.019 -4.009 6.921 1.00 96.62 134 ILE A N 1
ATOM 1050 C CA . ILE A 1 134 ? 9.820 -4.934 5.807 1.00 96.62 134 ILE A CA 1
ATOM 1051 C C . ILE A 1 134 ? 8.346 -5.314 5.786 1.00 96.62 134 ILE A C 1
ATOM 1053 O O . ILE A 1 134 ? 7.846 -5.937 6.719 1.00 96.62 134 ILE A O 1
ATOM 1057 N N . LEU A 1 135 ? 7.657 -4.946 4.709 1.00 94.62 135 LEU A N 1
ATOM 1058 C CA . LEU A 1 135 ? 6.245 -5.238 4.520 1.00 94.62 135 LEU A CA 1
ATOM 1059 C C . LEU A 1 135 ? 6.077 -6.337 3.482 1.00 94.62 135 LEU A C 1
ATOM 1061 O O . LEU A 1 135 ? 6.563 -6.210 2.356 1.00 94.62 135 LEU A O 1
ATOM 1065 N N . VAL A 1 136 ? 5.323 -7.373 3.833 1.00 94.94 136 VAL A N 1
ATOM 1066 C CA . VAL A 1 136 ? 4.935 -8.461 2.937 1.00 94.94 136 VAL A CA 1
ATOM 1067 C C . VAL A 1 136 ? 3.421 -8.438 2.798 1.00 94.94 136 VAL A C 1
ATOM 1069 O O . VAL A 1 136 ? 2.694 -8.517 3.780 1.00 94.94 136 VAL A O 1
ATOM 1072 N N . ASN A 1 137 ? 2.938 -8.268 1.567 1.00 91.50 137 ASN A N 1
ATOM 1073 C CA . ASN A 1 137 ? 1.513 -8.127 1.246 1.00 91.50 137 ASN A CA 1
ATOM 1074 C C . ASN A 1 137 ? 0.778 -7.064 2.092 1.00 91.50 137 ASN A C 1
ATOM 1076 O O . ASN A 1 137 ? -0.421 -7.176 2.316 1.00 91.50 137 ASN A O 1
ATOM 1080 N N . GLY A 1 138 ? 1.488 -6.013 2.517 1.00 89.00 138 GLY A N 1
ATOM 1081 C CA . GLY A 1 138 ? 0.928 -4.906 3.300 1.00 89.00 138 GLY A CA 1
ATOM 1082 C C . GLY A 1 138 ? 1.054 -5.050 4.819 1.00 89.00 138 GLY A C 1
ATOM 1083 O O . GLY A 1 138 ? 0.712 -4.104 5.518 1.00 89.00 138 GLY A O 1
ATOM 1084 N N . ILE A 1 139 ? 1.584 -6.169 5.324 1.00 90.81 139 ILE A N 1
ATOM 1085 C CA . ILE A 1 139 ? 1.805 -6.406 6.759 1.00 90.81 139 ILE A CA 1
ATOM 1086 C C . ILE A 1 139 ? 3.294 -6.277 7.073 1.00 90.81 139 ILE A C 1
ATOM 1088 O O . ILE A 1 139 ? 4.119 -6.844 6.353 1.00 90.81 139 ILE A O 1
ATOM 1092 N N . VAL A 1 140 ? 3.646 -5.538 8.127 1.00 93.25 140 VAL A N 1
ATOM 1093 C CA . VAL A 1 140 ? 5.028 -5.462 8.617 1.00 93.25 140 VAL A CA 1
ATOM 1094 C C . VAL A 1 140 ? 5.398 -6.793 9.263 1.00 93.25 140 VAL A C 1
ATOM 1096 O O . VAL A 1 140 ? 4.782 -7.205 10.235 1.00 93.25 140 VAL A O 1
ATOM 1099 N N . VAL A 1 141 ? 6.412 -7.466 8.722 1.00 95.12 141 VAL A N 1
ATOM 1100 C CA . VAL A 1 141 ? 6.882 -8.782 9.205 1.00 95.12 141 VAL A CA 1
ATOM 1101 C C . VAL A 1 141 ? 8.193 -8.707 9.963 1.00 95.12 141 VAL A C 1
ATOM 1103 O O . VAL A 1 141 ? 8.691 -9.718 10.446 1.00 95.12 141 VAL A O 1
ATOM 1106 N N . GLY A 1 142 ? 8.796 -7.525 10.018 1.00 95.88 142 GLY A N 1
ATOM 1107 C CA . GLY A 1 142 ? 10.112 -7.357 10.594 1.00 95.88 142 GLY A CA 1
ATOM 1108 C C . GLY A 1 142 ? 10.815 -6.101 10.122 1.00 95.88 142 GLY A C 1
ATOM 1109 O O . GLY A 1 142 ? 10.242 -5.242 9.445 1.00 95.88 142 GLY A O 1
ATOM 1110 N N . LYS A 1 143 ? 12.094 -6.011 10.471 1.00 96.88 143 LYS A N 1
ATOM 1111 C CA . LYS A 1 143 ? 12.940 -4.845 10.224 1.00 96.88 143 LYS A CA 1
ATOM 1112 C C . LYS A 1 143 ? 14.300 -5.270 9.699 1.00 96.88 143 LYS A C 1
ATOM 1114 O O . LYS A 1 143 ? 14.886 -6.244 10.164 1.00 96.88 143 LYS A O 1
ATOM 1119 N N . ALA A 1 144 ? 14.834 -4.522 8.746 1.00 97.75 144 ALA A N 1
ATOM 1120 C CA . ALA A 1 144 ? 16.159 -4.787 8.210 1.00 97.75 144 ALA A CA 1
ATOM 1121 C C . ALA A 1 144 ? 17.257 -4.425 9.223 1.00 97.75 144 ALA A C 1
ATOM 1123 O O . ALA A 1 144 ? 17.259 -3.333 9.796 1.00 97.75 144 ALA A O 1
ATOM 1124 N N . LYS A 1 145 ? 18.227 -5.322 9.411 1.00 97.94 145 LYS A N 1
ATOM 1125 C CA . LYS A 1 145 ? 19.451 -5.097 10.202 1.00 97.94 145 LYS A CA 1
ATOM 1126 C C . LYS A 1 145 ? 20.682 -4.935 9.308 1.00 97.94 145 LYS A C 1
ATOM 1128 O O . LYS A 1 145 ? 21.709 -4.441 9.761 1.00 97.94 145 LYS A O 1
ATOM 1133 N N . SER A 1 146 ? 20.572 -5.307 8.037 1.00 97.44 146 SER A N 1
ATOM 1134 C CA . SER A 1 146 ? 21.592 -5.166 7.004 1.00 97.44 146 SER A CA 1
ATOM 1135 C C . SER A 1 146 ? 20.956 -4.678 5.689 1.00 97.44 146 SER A C 1
ATOM 1137 O O . SER A 1 146 ? 19.737 -4.542 5.586 1.00 97.44 146 SER A O 1
ATOM 1139 N N . LYS A 1 147 ? 21.787 -4.408 4.675 1.00 95.12 147 LYS A N 1
ATOM 1140 C CA . LYS A 1 147 ? 21.333 -4.139 3.295 1.00 95.12 147 LYS A CA 1
ATOM 1141 C C . LYS A 1 147 ? 21.114 -5.412 2.469 1.00 95.12 147 LYS A C 1
ATOM 1143 O O . LYS A 1 147 ? 20.535 -5.354 1.389 1.00 95.12 147 LYS A O 1
ATOM 1148 N N . GLU A 1 148 ? 21.574 -6.551 2.979 1.00 96.00 148 GLU A N 1
ATOM 1149 C CA . GLU A 1 148 ? 21.444 -7.864 2.352 1.00 96.00 148 GLU A CA 1
ATOM 1150 C C . GLU A 1 148 ? 20.442 -8.680 3.167 1.00 96.00 148 GLU A C 1
ATOM 1152 O O . GLU A 1 148 ? 20.805 -9.362 4.126 1.00 96.00 148 GLU A O 1
ATOM 1157 N N . VAL A 1 149 ? 19.165 -8.546 2.804 1.00 98.19 149 VAL A N 1
ATOM 1158 C CA . VAL A 1 149 ? 18.049 -9.183 3.508 1.00 98.19 149 VAL A CA 1
ATOM 1159 C C . VAL A 1 149 ? 17.456 -10.299 2.657 1.00 98.19 149 VAL A C 1
ATOM 1161 O O . VAL A 1 149 ? 17.186 -10.107 1.468 1.00 98.19 149 VAL A O 1
ATOM 1164 N N . ILE A 1 150 ? 17.206 -11.452 3.276 1.00 98.44 150 ILE A N 1
ATOM 1165 C CA . ILE A 1 150 ? 16.547 -12.601 2.649 1.00 98.44 150 ILE A CA 1
ATOM 1166 C C . ILE A 1 150 ? 15.375 -13.023 3.534 1.00 98.44 150 ILE A C 1
ATOM 1168 O O . ILE A 1 150 ? 15.560 -13.337 4.707 1.00 98.44 150 ILE A O 1
ATOM 1172 N N . LEU A 1 151 ? 14.172 -13.049 2.962 1.00 98.31 151 LEU A N 1
ATOM 1173 C CA . LEU A 1 151 ? 13.013 -13.663 3.605 1.00 98.31 151 LEU A CA 1
ATOM 1174 C C . LEU A 1 151 ? 13.074 -15.173 3.419 1.00 98.31 151 LEU A C 1
ATOM 1176 O O . LEU A 1 151 ? 13.281 -15.637 2.294 1.00 98.31 151 LEU A O 1
ATOM 1180 N N . VAL A 1 152 ? 12.837 -15.915 4.495 1.00 98.06 152 VAL A N 1
ATOM 1181 C CA . VAL A 1 152 ? 12.770 -17.375 4.487 1.00 98.06 152 VAL A CA 1
ATOM 1182 C C . VAL A 1 152 ? 11.353 -17.791 4.844 1.00 98.06 152 VAL A C 1
ATOM 1184 O O . VAL A 1 152 ? 10.831 -17.380 5.879 1.00 98.06 152 VAL A O 1
ATOM 1187 N N . ALA A 1 153 ? 10.733 -18.603 3.994 1.00 97.50 153 ALA A N 1
ATOM 1188 C CA . ALA A 1 153 ? 9.426 -19.179 4.259 1.00 97.50 153 ALA A CA 1
ATOM 1189 C C . ALA A 1 153 ? 9.450 -20.707 4.218 1.00 97.50 153 ALA A C 1
ATOM 1191 O O . ALA A 1 153 ? 10.123 -21.314 3.386 1.00 97.50 153 ALA A O 1
ATOM 1192 N N . GLU A 1 154 ? 8.664 -21.318 5.094 1.00 96.00 154 GLU A N 1
ATOM 1193 C CA . GLU A 1 154 ? 8.474 -22.760 5.223 1.00 96.00 154 GLU A CA 1
ATOM 1194 C C . GLU A 1 154 ? 6.974 -23.015 5.385 1.00 96.00 154 GLU A C 1
ATOM 1196 O O . GLU A 1 154 ? 6.304 -22.319 6.141 1.00 96.00 154 GLU A O 1
ATOM 1201 N N . ASN A 1 155 ? 6.412 -23.954 4.618 1.00 92.56 155 ASN A N 1
ATOM 1202 C CA . ASN A 1 155 ? 4.977 -24.287 4.653 1.00 92.56 155 ASN A CA 1
ATOM 1203 C C . ASN A 1 155 ? 4.015 -23.085 4.505 1.00 92.56 155 ASN A C 1
ATOM 1205 O O . ASN A 1 155 ? 2.895 -23.107 5.008 1.00 92.56 155 ASN A O 1
ATOM 1209 N N . GLY A 1 156 ? 4.429 -22.045 3.777 1.00 90.88 156 GLY A N 1
ATOM 1210 C CA . GLY A 1 156 ? 3.616 -20.845 3.559 1.00 90.88 156 GLY A CA 1
ATOM 1211 C C . GLY A 1 156 ? 3.652 -19.828 4.704 1.00 90.88 156 GLY A C 1
ATOM 1212 O O . GLY A 1 156 ? 2.847 -18.897 4.700 1.00 90.88 156 GLY A O 1
ATOM 1213 N N . GLU A 1 157 ? 4.576 -19.966 5.651 1.00 95.00 157 GLU A N 1
ATOM 1214 C CA . GLU A 1 157 ? 4.802 -19.026 6.752 1.00 95.00 157 GLU A CA 1
ATOM 1215 C C . GLU A 1 157 ? 6.223 -18.470 6.670 1.00 95.00 157 GLU A C 1
ATOM 1217 O O . GLU A 1 157 ? 7.143 -19.181 6.270 1.00 95.00 157 GLU A O 1
ATOM 1222 N N . ILE A 1 158 ? 6.419 -17.195 7.014 1.00 96.56 158 ILE A N 1
ATOM 1223 C CA . ILE A 1 158 ? 7.770 -16.626 7.123 1.00 96.56 158 ILE A CA 1
ATOM 1224 C C . ILE A 1 158 ? 8.371 -17.124 8.433 1.00 96.56 158 ILE A C 1
ATOM 1226 O O . ILE A 1 158 ? 7.840 -16.837 9.494 1.00 96.56 158 ILE A O 1
ATOM 1230 N N . VAL A 1 159 ? 9.480 -17.849 8.361 1.00 96.06 159 VAL A N 1
ATOM 1231 C CA . VAL A 1 159 ? 10.128 -18.440 9.543 1.00 96.06 159 VAL A CA 1
ATOM 1232 C C . VAL A 1 159 ? 11.400 -17.709 9.953 1.00 96.06 159 VAL A C 1
ATOM 1234 O O . VAL A 1 159 ? 11.846 -17.863 11.084 1.00 96.06 159 VAL A O 1
ATOM 1237 N N . ASP A 1 160 ? 11.994 -16.923 9.050 1.00 97.31 160 ASP A N 1
ATOM 1238 C CA . ASP A 1 160 ? 13.205 -16.156 9.337 1.00 97.31 160 ASP A CA 1
ATOM 1239 C C . ASP A 1 160 ? 13.368 -14.964 8.375 1.00 97.31 160 ASP A C 1
ATOM 1241 O O . ASP A 1 160 ? 12.837 -14.943 7.256 1.00 97.31 160 ASP A O 1
ATOM 1245 N N . ILE A 1 161 ? 14.143 -13.974 8.814 1.00 98.19 161 ILE A N 1
ATOM 1246 C CA . ILE A 1 161 ? 14.617 -12.847 8.014 1.00 98.19 161 ILE A CA 1
ATOM 1247 C C . ILE A 1 161 ? 16.136 -12.764 8.188 1.00 98.19 161 ILE A C 1
ATOM 1249 O O . ILE A 1 161 ? 16.647 -12.084 9.078 1.00 98.19 161 ILE A O 1
ATOM 1253 N N . ILE A 1 162 ? 16.882 -13.409 7.291 1.00 98.38 162 ILE A N 1
ATOM 1254 C CA . ILE A 1 162 ? 18.347 -13.331 7.295 1.00 98.38 162 ILE A CA 1
ATOM 1255 C C . ILE A 1 162 ? 18.748 -11.888 6.986 1.00 98.38 162 ILE A C 1
ATOM 1257 O O . ILE A 1 162 ? 18.266 -11.297 6.019 1.00 98.38 162 ILE A O 1
ATOM 1261 N N . GLY A 1 163 ? 19.630 -11.314 7.808 1.00 98.12 163 GLY A N 1
ATOM 1262 C CA . GLY A 1 163 ? 20.000 -9.899 7.712 1.00 98.12 163 GLY A CA 1
ATOM 1263 C C . GLY A 1 163 ? 18.937 -8.943 8.268 1.00 98.12 163 GLY A C 1
ATOM 1264 O O . GLY A 1 163 ? 19.058 -7.728 8.103 1.00 98.12 163 GLY A O 1
ATOM 1265 N N . GLY A 1 164 ? 17.907 -9.456 8.940 1.00 97.69 164 GLY A N 1
ATOM 1266 C CA . GLY A 1 164 ? 16.864 -8.678 9.594 1.00 97.69 164 GLY A CA 1
ATOM 1267 C C . GLY A 1 164 ? 16.461 -9.248 10.948 1.00 97.69 164 GLY A C 1
ATOM 1268 O O . GLY A 1 164 ? 17.134 -10.094 11.525 1.00 97.69 164 GLY A O 1
ATOM 1269 N N . GLU A 1 165 ? 15.375 -8.703 11.471 1.00 97.25 165 GLU A N 1
ATOM 1270 C CA . GLU A 1 165 ? 14.708 -9.126 12.696 1.00 97.25 165 GLU A CA 1
ATOM 1271 C C . GLU A 1 165 ? 13.244 -9.387 12.363 1.00 97.25 165 GLU A C 1
ATOM 1273 O O . GLU A 1 165 ? 12.609 -8.556 11.709 1.00 97.25 165 GLU A O 1
ATOM 1278 N N . LEU A 1 166 ? 12.735 -10.539 12.790 1.00 96.56 166 LEU A N 1
ATOM 1279 C CA . LEU A 1 166 ? 11.359 -10.965 12.572 1.00 96.56 166 LEU A CA 1
ATOM 1280 C C . LEU A 1 166 ? 10.435 -10.328 13.625 1.00 96.56 166 LEU A C 1
ATOM 1282 O O . LEU A 1 166 ? 10.769 -10.292 14.806 1.00 96.56 166 LEU A O 1
ATOM 1286 N N . LYS A 1 167 ? 9.272 -9.826 13.198 1.00 93.25 167 LYS A N 1
ATOM 1287 C CA . LYS A 1 167 ? 8.196 -9.326 14.070 1.00 93.25 167 LYS A CA 1
ATOM 1288 C C . LYS A 1 167 ? 7.129 -10.414 14.172 1.00 93.25 167 LYS A C 1
ATOM 1290 O O . LYS A 1 167 ? 6.332 -10.571 13.248 1.00 93.25 167 LYS A O 1
ATOM 1295 N N . GLU A 1 168 ? 7.123 -11.157 15.281 1.00 89.25 168 GLU A N 1
ATOM 1296 C CA . GLU A 1 168 ? 6.271 -12.345 15.480 1.00 89.25 168 GLU A CA 1
ATOM 1297 C C . GLU A 1 168 ? 4.795 -12.050 15.195 1.00 89.25 168 GLU A C 1
ATOM 1299 O O . GLU A 1 168 ? 4.204 -12.666 14.310 1.00 89.25 168 GLU A O 1
ATOM 1304 N N . GLY A 1 169 ? 4.235 -11.013 15.831 1.00 84.19 169 GLY A N 1
ATOM 1305 C CA . GLY A 1 169 ? 2.834 -10.630 15.630 1.00 84.19 169 GLY A CA 1
ATOM 1306 C C . GLY A 1 169 ? 2.487 -10.261 14.181 1.00 84.19 169 GLY A C 1
ATOM 1307 O O . GLY A 1 169 ? 1.351 -10.437 13.756 1.00 84.19 169 GLY A O 1
ATOM 1308 N N . GLY A 1 170 ? 3.455 -9.787 13.392 1.00 86.12 170 GLY A N 1
ATOM 1309 C CA . GLY A 1 170 ? 3.272 -9.506 11.967 1.00 86.12 170 GLY A CA 1
ATOM 1310 C C . GLY A 1 170 ? 3.266 -10.764 11.101 1.00 86.12 170 GLY A C 1
ATOM 1311 O O . GLY A 1 170 ? 2.456 -10.899 10.183 1.00 86.12 170 GLY A O 1
ATOM 1312 N N . VAL A 1 171 ? 4.150 -11.711 11.414 1.00 91.00 171 VAL A N 1
ATOM 1313 C CA . VAL A 1 171 ? 4.225 -13.007 10.733 1.00 91.00 171 VAL A CA 1
ATOM 1314 C C . VAL A 1 171 ? 2.988 -13.858 11.018 1.00 91.00 171 VAL A C 1
ATOM 1316 O O . VAL A 1 171 ? 2.431 -14.415 10.080 1.00 91.00 171 VAL A O 1
ATOM 1319 N N . GLU A 1 172 ? 2.489 -13.885 12.258 1.00 88.88 172 GLU A N 1
ATOM 1320 C CA . GLU A 1 172 ? 1.263 -14.614 12.636 1.00 88.88 172 GLU A CA 1
ATOM 1321 C C . GLU A 1 172 ? 0.032 -14.197 11.808 1.00 88.88 172 GLU A C 1
ATOM 1323 O O . GLU A 1 172 ? -0.863 -15.006 11.530 1.00 88.88 172 GLU A O 1
ATOM 1328 N N . LYS A 1 173 ? -0.003 -12.923 11.392 1.00 86.00 173 LYS A N 1
ATOM 1329 C CA . LYS A 1 173 ? -1.071 -12.332 10.572 1.00 86.00 173 LYS A CA 1
ATOM 1330 C C . LYS A 1 173 ? -0.983 -12.750 9.103 1.00 86.00 173 LYS A C 1
ATOM 1332 O O . LYS A 1 173 ? -1.987 -12.696 8.390 1.00 86.00 173 LYS A O 1
ATOM 1337 N N . LEU A 1 174 ? 0.186 -13.186 8.635 1.00 87.12 174 LEU A N 1
ATOM 1338 C CA . LEU A 1 174 ? 0.381 -13.666 7.274 1.00 87.12 174 LEU A CA 1
ATOM 1339 C C . LEU A 1 174 ? 0.332 -15.195 7.220 1.00 87.12 174 LEU A C 1
ATOM 1341 O O . LEU A 1 174 ? 1.254 -15.884 7.636 1.00 87.12 174 LEU A O 1
ATOM 1345 N N . LYS A 1 175 ? -0.726 -15.732 6.611 1.00 81.31 175 LYS A N 1
ATOM 1346 C CA . LYS A 1 175 ? -0.881 -17.175 6.372 1.00 81.31 175 LYS A CA 1
ATOM 1347 C C . LYS A 1 175 ? -0.884 -17.479 4.878 1.00 81.31 175 LYS A C 1
ATOM 1349 O O . LYS A 1 175 ? -1.385 -16.678 4.089 1.00 81.31 175 LYS A O 1
ATOM 1354 N N . ASN A 1 176 ? -0.396 -18.660 4.497 1.00 89.75 176 ASN A N 1
ATOM 1355 C CA . ASN A 1 176 ? -0.401 -19.164 3.114 1.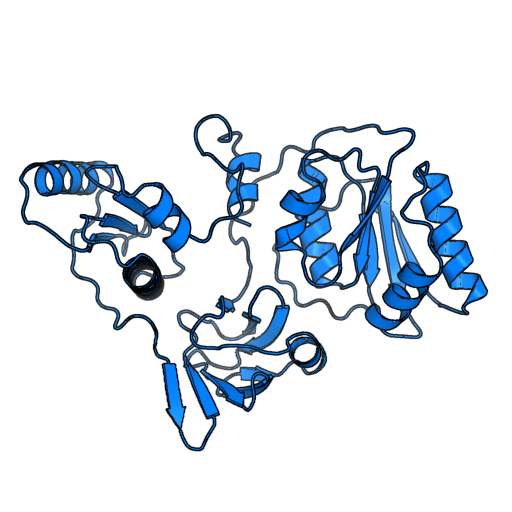00 89.75 176 ASN A CA 1
ATOM 1356 C C . ASN A 1 176 ? 0.357 -18.261 2.118 1.00 89.75 176 ASN A C 1
ATOM 1358 O O . ASN A 1 176 ? -0.113 -17.969 1.015 1.00 89.75 176 ASN A O 1
ATOM 1362 N N . ILE A 1 177 ? 1.531 -17.785 2.520 1.00 93.69 177 ILE A N 1
ATOM 1363 C CA . ILE A 1 177 ? 2.369 -16.872 1.749 1.00 93.69 177 ILE A CA 1
ATOM 1364 C C . ILE A 1 177 ? 3.121 -17.641 0.662 1.00 93.69 177 ILE A C 1
ATOM 1366 O O . ILE A 1 177 ? 3.872 -18.573 0.934 1.00 93.69 177 ILE A O 1
ATOM 1370 N N . ASP A 1 178 ? 3.008 -17.172 -0.577 1.00 95.25 178 ASP A N 1
ATOM 1371 C CA . ASP A 1 178 ? 3.897 -17.565 -1.670 1.00 95.25 178 ASP A CA 1
ATOM 1372 C C . ASP A 1 178 ? 4.942 -16.461 -1.881 1.00 95.25 178 ASP A C 1
ATOM 1374 O O . ASP A 1 178 ? 4.655 -15.427 -2.500 1.00 95.25 178 ASP A O 1
ATOM 1378 N N . LEU A 1 179 ? 6.170 -16.667 -1.384 1.00 95.75 179 LEU A N 1
ATOM 1379 C CA . LEU A 1 179 ? 7.248 -15.687 -1.540 1.00 95.75 179 LEU A CA 1
ATOM 1380 C C . LEU A 1 179 ? 7.591 -15.408 -3.008 1.00 95.75 179 LEU A C 1
ATOM 1382 O O . LEU A 1 179 ? 8.059 -14.310 -3.292 1.00 95.75 179 LEU A O 1
ATOM 1386 N N . LYS A 1 180 ? 7.307 -16.294 -3.972 1.00 93.81 180 LYS A N 1
ATOM 1387 C CA . LYS A 1 180 ? 7.538 -16.005 -5.403 1.00 93.81 180 LYS A CA 1
ATOM 1388 C C . LYS A 1 180 ? 6.571 -14.939 -5.928 1.00 93.81 180 LYS A C 1
ATOM 1390 O O . LYS A 1 180 ? 6.901 -14.168 -6.837 1.00 93.81 180 LYS A O 1
ATOM 1395 N N . LYS A 1 181 ? 5.376 -14.848 -5.339 1.00 93.00 181 LYS A N 1
ATOM 1396 C CA . LYS A 1 181 ? 4.311 -13.922 -5.762 1.00 93.00 181 LYS A CA 1
ATOM 1397 C C . LYS A 1 181 ? 4.162 -12.706 -4.863 1.00 93.00 181 LYS A C 1
ATOM 1399 O O . LYS A 1 181 ? 3.750 -11.661 -5.367 1.00 93.00 181 LYS A O 1
ATOM 1404 N N . ALA A 1 182 ? 4.558 -12.813 -3.597 1.00 93.75 182 ALA A N 1
ATOM 1405 C CA . ALA A 1 182 ? 4.364 -11.783 -2.587 1.00 93.75 182 ALA A CA 1
ATOM 1406 C C . ALA A 1 182 ? 4.809 -10.386 -3.054 1.00 93.75 182 ALA A C 1
ATOM 1408 O O . ALA A 1 182 ? 5.784 -10.216 -3.802 1.00 93.75 182 ALA A O 1
ATOM 1409 N N . VAL A 1 183 ? 4.090 -9.364 -2.609 1.00 92.12 183 VAL A N 1
ATOM 1410 C CA . VAL A 1 183 ? 4.492 -7.970 -2.787 1.00 92.12 183 VAL A CA 1
ATOM 1411 C C . VAL A 1 183 ? 5.324 -7.587 -1.577 1.00 92.12 183 VAL A C 1
ATOM 1413 O O . VAL A 1 183 ? 4.814 -7.594 -0.463 1.00 92.12 183 VAL A O 1
ATOM 1416 N N . ILE A 1 184 ? 6.595 -7.262 -1.805 1.00 94.50 184 ILE A N 1
ATOM 1417 C CA . ILE A 1 184 ? 7.511 -6.836 -0.748 1.00 94.50 184 ILE A CA 1
ATOM 1418 C C . ILE A 1 184 ? 7.781 -5.347 -0.926 1.00 94.50 184 ILE A C 1
ATOM 1420 O O . ILE A 1 184 ? 8.129 -4.909 -2.025 1.00 94.50 184 ILE A O 1
ATOM 1424 N N . LYS A 1 185 ? 7.611 -4.579 0.146 1.00 93.06 185 LYS A N 1
ATOM 1425 C CA . LYS A 1 185 ? 7.970 -3.159 0.226 1.00 93.06 185 LYS A CA 1
ATOM 1426 C C . LYS A 1 185 ? 8.872 -2.960 1.434 1.00 93.06 185 LYS A C 1
ATOM 1428 O O . LYS A 1 185 ? 8.757 -3.701 2.406 1.00 93.06 185 LYS A O 1
ATOM 1433 N N . THR A 1 186 ? 9.743 -1.958 1.385 1.00 94.06 186 THR A N 1
ATOM 1434 C CA . THR A 1 186 ? 10.574 -1.611 2.540 1.00 94.06 186 THR A CA 1
ATOM 1435 C C . THR A 1 186 ? 10.592 -0.117 2.804 1.00 94.06 186 THR A C 1
ATOM 1437 O O . THR A 1 186 ? 10.580 0.696 1.870 1.00 94.06 186 THR A O 1
ATOM 1440 N N . GLY A 1 187 ? 10.666 0.225 4.085 1.00 91.50 187 GLY A N 1
ATOM 1441 C CA . GLY A 1 187 ? 10.725 1.594 4.573 1.00 91.50 187 GLY A CA 1
ATOM 1442 C C . GLY A 1 187 ? 9.397 2.326 4.420 1.00 91.50 187 GLY A C 1
ATOM 1443 O O . GLY A 1 187 ? 8.322 1.731 4.424 1.00 91.50 187 GLY A O 1
ATOM 1444 N N . ILE A 1 188 ? 9.484 3.647 4.285 1.00 90.62 188 ILE A N 1
ATOM 1445 C CA . ILE A 1 188 ? 8.313 4.526 4.253 1.00 90.62 188 ILE A CA 1
ATOM 1446 C C . ILE A 1 188 ? 7.554 4.342 2.930 1.00 90.62 188 ILE A C 1
ATOM 1448 O O . ILE A 1 188 ? 8.114 4.546 1.849 1.00 90.62 188 ILE A O 1
ATOM 1452 N N . LEU A 1 189 ? 6.252 4.049 3.010 1.00 88.12 189 LEU A N 1
ATOM 1453 C CA . LEU A 1 189 ? 5.382 3.792 1.850 1.00 88.12 189 LEU A CA 1
ATOM 1454 C C . LEU A 1 189 ? 5.181 5.018 0.945 1.00 88.12 189 LEU A C 1
ATOM 1456 O O . LEU A 1 189 ? 4.746 4.889 -0.203 1.00 88.12 189 LEU A O 1
ATOM 1460 N N . ARG A 1 190 ? 5.477 6.213 1.463 1.00 84.50 190 ARG A N 1
ATOM 1461 C CA . ARG A 1 190 ? 5.414 7.483 0.740 1.00 84.50 190 ARG A CA 1
ATOM 1462 C C . ARG A 1 190 ? 6.468 8.465 1.258 1.00 84.50 190 ARG A C 1
ATOM 1464 O O . ARG A 1 190 ? 6.299 9.070 2.311 1.00 84.50 190 ARG A O 1
ATOM 1471 N N . ARG A 1 191 ? 7.550 8.645 0.495 1.00 78.69 191 ARG A N 1
ATOM 1472 C CA . ARG A 1 191 ? 8.707 9.483 0.878 1.00 78.69 191 ARG A CA 1
ATOM 1473 C C . ARG A 1 191 ? 8.450 10.987 0.789 1.00 78.69 191 ARG A C 1
ATOM 1475 O O . ARG A 1 191 ? 8.917 11.740 1.642 1.00 78.69 191 ARG A O 1
ATOM 1482 N N . HIS A 1 192 ? 7.695 11.403 -0.226 1.00 80.62 192 HIS A N 1
ATOM 1483 C CA . HIS A 1 192 ? 7.421 12.806 -0.536 1.00 80.62 192 HIS A CA 1
ATOM 1484 C C . HIS A 1 192 ? 5.908 13.066 -0.497 1.00 80.62 192 HIS A C 1
ATOM 1486 O O . HIS A 1 192 ? 5.262 13.151 -1.545 1.00 80.62 192 HIS A O 1
ATOM 1492 N N . PRO A 1 193 ? 5.289 13.093 0.697 1.00 79.50 193 PRO A N 1
ATOM 1493 C CA . PRO A 1 193 ? 3.901 13.508 0.812 1.00 79.50 193 PRO A CA 1
ATOM 1494 C C . PRO A 1 193 ? 3.771 14.990 0.446 1.00 79.50 193 PRO A C 1
ATOM 1496 O O . PRO A 1 193 ? 4.564 15.824 0.879 1.00 79.50 193 PRO A O 1
ATOM 1499 N N . THR A 1 194 ? 2.774 15.304 -0.373 1.00 80.31 194 THR A N 1
ATOM 1500 C CA . THR A 1 194 ? 2.302 16.672 -0.597 1.00 80.31 194 THR A CA 1
ATOM 1501 C C . THR A 1 194 ? 1.227 16.996 0.438 1.00 80.31 194 THR A C 1
ATOM 1503 O O . THR A 1 194 ? 0.674 16.083 1.054 1.00 80.31 194 THR A O 1
ATOM 1506 N N . ASN A 1 195 ? 0.901 18.277 0.625 1.00 80.75 195 ASN A N 1
ATOM 1507 C CA . ASN A 1 195 ? -0.245 18.652 1.454 1.00 80.75 195 ASN A CA 1
ATOM 1508 C C . ASN A 1 195 ? -1.537 18.170 0.775 1.00 80.75 195 ASN A C 1
ATOM 1510 O O . ASN A 1 195 ? -1.846 18.647 -0.322 1.00 80.75 195 ASN A O 1
ATOM 1514 N N . PRO A 1 196 ? -2.292 17.238 1.381 1.00 83.38 196 PRO A N 1
ATOM 1515 C CA . PRO A 1 196 ? -3.507 16.744 0.766 1.00 83.38 196 PRO A CA 1
ATOM 1516 C C . PRO A 1 196 ? -4.622 17.776 0.850 1.00 83.38 196 PRO A C 1
ATOM 1518 O O . PRO A 1 196 ? -4.754 18.522 1.823 1.00 83.38 196 PRO A O 1
ATOM 1521 N N . LYS A 1 197 ? -5.491 17.752 -0.158 1.00 83.81 197 LYS A N 1
ATOM 1522 C CA . LYS A 1 197 ? -6.783 18.427 -0.085 1.00 83.81 197 LYS A CA 1
ATOM 1523 C C . LYS A 1 197 ? -7.743 17.542 0.700 1.00 83.81 197 LYS A C 1
ATOM 1525 O O . LYS A 1 197 ? -8.169 16.492 0.224 1.00 83.81 197 LYS A O 1
ATOM 1530 N N . ILE A 1 198 ? -8.066 17.970 1.913 1.00 87.94 198 ILE A N 1
ATOM 1531 C CA . ILE A 1 198 ? -9.060 17.308 2.756 1.00 87.94 198 ILE A CA 1
ATOM 1532 C C . ILE A 1 198 ? -10.445 17.698 2.244 1.00 87.94 198 ILE A C 1
ATOM 1534 O O . ILE A 1 198 ? -10.772 18.884 2.161 1.00 87.94 198 ILE A O 1
ATOM 1538 N N . LYS A 1 199 ? -11.266 16.706 1.890 1.00 84.06 199 LYS A N 1
ATOM 1539 C CA . LYS A 1 199 ? -12.677 16.951 1.588 1.00 84.06 199 LYS A CA 1
ATOM 1540 C C . LYS A 1 199 ? -13.420 17.205 2.888 1.00 84.06 199 LYS A C 1
ATOM 1542 O O . LYS A 1 199 ? -13.297 16.427 3.830 1.00 84.06 199 LYS A O 1
ATOM 1547 N N . ASN A 1 200 ? -14.227 18.260 2.916 1.00 79.38 200 ASN A N 1
ATOM 1548 C CA . ASN A 1 200 ? -15.208 18.404 3.976 1.00 79.38 200 ASN A CA 1
ATOM 1549 C C . ASN A 1 200 ? -16.423 17.549 3.608 1.00 79.38 200 ASN A C 1
ATOM 1551 O O . ASN A 1 200 ? -17.070 17.798 2.590 1.00 79.38 200 ASN A O 1
ATOM 1555 N N . LYS A 1 201 ? -16.676 16.501 4.387 1.00 81.19 201 LYS A N 1
ATOM 1556 C CA . LYS A 1 201 ? -17.816 15.607 4.204 1.00 81.19 201 LYS A CA 1
ATOM 1557 C C . LYS A 1 201 ? -18.562 15.554 5.528 1.00 81.19 201 LYS A C 1
ATOM 1559 O O . LYS A 1 201 ? -18.079 14.966 6.490 1.00 81.19 201 LYS A O 1
ATOM 1564 N N . GLU A 1 202 ? -19.733 16.171 5.564 1.00 77.25 202 GLU A N 1
ATOM 1565 C CA . GLU A 1 202 ? -20.646 16.043 6.694 1.00 77.25 202 GLU A CA 1
ATOM 1566 C C . GLU A 1 202 ? -21.654 14.943 6.373 1.00 77.25 202 GLU A C 1
ATOM 1568 O O . GLU A 1 202 ? -22.338 14.975 5.351 1.00 77.25 202 GLU A O 1
ATOM 1573 N N . VAL A 1 203 ? -21.670 13.915 7.217 1.00 83.50 203 VAL A N 1
ATOM 1574 C CA . VAL A 1 203 ? -22.617 12.804 7.148 1.00 83.50 203 VAL A CA 1
ATOM 1575 C C . VAL A 1 203 ? -23.294 12.726 8.506 1.00 83.50 203 VAL A C 1
ATOM 1577 O O . VAL A 1 203 ? -22.641 12.395 9.494 1.00 83.50 203 VAL A O 1
ATOM 1580 N N . ASP A 1 204 ? -24.593 13.014 8.551 1.00 88.25 204 ASP A N 1
ATOM 1581 C CA . ASP A 1 204 ? -25.366 12.958 9.797 1.00 88.25 204 ASP A CA 1
ATOM 1582 C C . ASP A 1 204 ? -25.500 11.521 10.301 1.00 88.25 204 ASP A C 1
ATOM 1584 O O . ASP A 1 204 ? -25.305 11.239 11.487 1.00 88.25 204 ASP A O 1
ATOM 1588 N N . LYS A 1 205 ? -25.825 10.600 9.380 1.00 94.50 205 LYS A N 1
ATOM 1589 C CA . LYS A 1 205 ? -25.877 9.162 9.632 1.00 94.50 205 LYS A CA 1
ATOM 1590 C C . LYS A 1 205 ? -25.347 8.354 8.458 1.00 94.50 205 LYS A C 1
ATOM 1592 O O . LYS A 1 205 ? -25.673 8.643 7.315 1.00 94.50 205 LYS A O 1
ATOM 1597 N N . GLY A 1 206 ? -24.607 7.289 8.737 1.00 95.19 206 GLY A N 1
ATOM 1598 C CA . GLY A 1 206 ? -24.076 6.405 7.699 1.00 95.19 206 GLY A CA 1
ATOM 1599 C C . GLY A 1 206 ? -23.587 5.073 8.250 1.00 95.19 206 GLY A C 1
ATOM 1600 O O . GLY A 1 206 ? -23.700 4.800 9.447 1.00 95.19 206 GLY A O 1
ATOM 1601 N N . TYR A 1 207 ? -23.070 4.234 7.358 1.00 96.00 207 TYR A N 1
ATOM 1602 C CA . TYR A 1 207 ? -22.533 2.924 7.714 1.00 96.00 207 TYR A CA 1
ATOM 1603 C C . TYR A 1 207 ? -21.119 3.023 8.278 1.00 96.00 207 TYR A C 1
ATOM 1605 O O . TYR A 1 207 ? -20.385 3.984 8.024 1.00 96.00 207 TYR A O 1
ATOM 1613 N N . VAL A 1 208 ? -20.744 1.985 9.017 1.00 96.69 208 VAL A N 1
ATOM 1614 C CA . VAL A 1 208 ? -19.426 1.830 9.626 1.00 96.69 208 VAL A CA 1
ATOM 1615 C C . VAL A 1 208 ? -18.736 0.638 8.988 1.00 96.69 208 VAL A C 1
ATOM 1617 O O . VAL A 1 208 ? -19.353 -0.403 8.768 1.00 96.69 208 VAL A O 1
ATOM 1620 N N . LEU A 1 209 ? -17.451 0.789 8.684 1.00 96.31 209 LEU A N 1
ATOM 1621 C CA . LEU A 1 209 ? -16.604 -0.310 8.229 1.00 96.31 209 LEU A CA 1
ATOM 1622 C C . LEU A 1 209 ? -15.546 -0.602 9.279 1.00 96.31 209 LEU A C 1
ATOM 1624 O O . LEU A 1 209 ? -15.041 0.322 9.908 1.00 96.31 209 LEU A O 1
ATOM 1628 N N . ILE A 1 210 ? -15.185 -1.873 9.418 1.00 96.81 210 ILE A N 1
ATOM 1629 C CA . ILE A 1 210 ? -14.013 -2.287 10.186 1.00 96.81 210 ILE A CA 1
ATOM 1630 C C . ILE A 1 210 ? -12.915 -2.668 9.195 1.00 96.81 210 ILE A C 1
ATOM 1632 O O . ILE A 1 210 ? -13.146 -3.484 8.301 1.00 96.81 210 ILE A O 1
ATOM 1636 N N . VAL A 1 211 ? -11.727 -2.088 9.355 1.00 95.56 211 VAL A N 1
ATOM 1637 C CA . VAL A 1 211 ? -10.527 -2.453 8.594 1.00 95.56 211 VAL A CA 1
ATOM 1638 C C . VAL A 1 211 ? -9.513 -3.055 9.553 1.00 95.56 211 VAL A C 1
ATOM 1640 O O . VAL A 1 211 ? -9.111 -2.405 10.516 1.00 95.56 211 VAL A O 1
ATOM 1643 N N . ASN A 1 212 ? -9.087 -4.286 9.264 1.00 91.56 212 ASN A N 1
ATOM 1644 C CA . ASN A 1 212 ? -8.005 -4.953 9.980 1.00 91.56 212 ASN A CA 1
ATOM 1645 C C . ASN A 1 212 ? -6.926 -5.415 8.992 1.00 91.56 212 ASN A C 1
ATOM 1647 O O . ASN A 1 212 ? -7.255 -6.083 8.013 1.00 91.56 212 ASN A O 1
ATOM 1651 N N . HIS A 1 213 ? -5.670 -5.031 9.226 1.00 78.31 213 HIS A N 1
ATOM 1652 C CA . HIS A 1 213 ? -4.468 -5.397 8.446 1.00 78.31 213 HIS A CA 1
ATOM 1653 C C . HIS A 1 213 ? -4.494 -5.110 6.929 1.00 78.31 213 HIS A C 1
ATOM 1655 O O . HIS A 1 213 ? -3.584 -5.508 6.206 1.00 78.31 213 HIS A O 1
ATOM 1661 N N . ALA A 1 214 ? -5.508 -4.401 6.427 1.00 80.06 214 ALA A N 1
ATOM 1662 C CA . ALA A 1 214 ? -5.719 -4.128 5.002 1.00 80.06 214 ALA A CA 1
ATOM 1663 C C . ALA A 1 214 ? -5.790 -2.619 4.711 1.00 80.06 214 ALA A C 1
ATOM 1665 O O . ALA A 1 214 ? -6.607 -2.156 3.914 1.00 80.06 214 ALA A O 1
ATOM 1666 N N . GLY A 1 215 ? -4.942 -1.825 5.374 1.00 84.81 215 GLY A N 1
ATOM 1667 C CA . GLY A 1 215 ? -5.018 -0.363 5.309 1.00 84.81 215 GLY A CA 1
ATOM 1668 C C . GLY A 1 215 ? -4.902 0.208 3.891 1.00 84.81 215 GLY A C 1
ATOM 1669 O O . GLY A 1 215 ? -5.624 1.136 3.530 1.00 84.81 215 GLY A O 1
ATOM 1670 N N . GLU A 1 216 ? -4.055 -0.382 3.041 1.00 86.81 216 GLU A N 1
ATOM 1671 C CA . GLU A 1 216 ? -3.891 0.052 1.643 1.00 86.81 216 GLU A CA 1
ATOM 1672 C C . GLU A 1 216 ? -5.125 -0.213 0.755 1.00 86.81 216 GLU A C 1
ATOM 1674 O O . GLU A 1 216 ? -5.220 0.353 -0.340 1.00 86.81 216 GLU A O 1
ATOM 1679 N N . ASP A 1 217 ? -6.076 -1.023 1.231 1.00 90.25 217 ASP A N 1
ATOM 1680 C CA . ASP A 1 217 ? -7.249 -1.485 0.479 1.00 90.25 217 ASP A CA 1
ATOM 1681 C C . ASP A 1 217 ? -8.498 -0.674 0.810 1.00 90.25 217 ASP A C 1
ATOM 1683 O O . ASP A 1 217 ? -9.532 -0.809 0.155 1.00 90.25 217 ASP A O 1
ATOM 1687 N N . VAL A 1 218 ? -8.386 0.237 1.780 1.00 94.50 218 VAL A N 1
ATOM 1688 C CA . VAL A 1 218 ? -9.508 1.010 2.307 1.00 94.50 218 VAL A CA 1
ATOM 1689 C C . VAL A 1 218 ? -10.257 1.792 1.226 1.00 94.50 218 VAL A C 1
ATOM 1691 O O . VAL A 1 218 ? -11.474 1.919 1.313 1.00 94.50 218 VAL A O 1
ATOM 1694 N N . ILE A 1 219 ? -9.572 2.250 0.168 1.00 94.12 219 ILE A N 1
ATOM 1695 C CA . ILE A 1 219 ? -10.211 2.961 -0.954 1.00 94.12 219 ILE A CA 1
ATOM 1696 C C . ILE A 1 219 ? -11.239 2.065 -1.657 1.00 94.12 219 ILE A C 1
ATOM 1698 O O . ILE A 1 219 ? -12.330 2.532 -1.964 1.00 94.12 219 ILE A O 1
ATOM 1702 N N . GLU A 1 220 ? -10.926 0.784 -1.878 1.00 92.94 220 GLU A N 1
ATOM 1703 C CA . GLU A 1 220 ? -11.875 -0.165 -2.479 1.00 92.94 220 GLU A CA 1
ATOM 1704 C C . GLU A 1 220 ? -13.028 -0.475 -1.523 1.00 92.94 220 GLU A C 1
ATOM 1706 O O . GLU A 1 220 ? -14.170 -0.626 -1.948 1.00 92.94 220 GLU A O 1
ATOM 1711 N N . MET A 1 221 ? -12.750 -0.519 -0.218 1.00 93.44 221 MET A N 1
ATOM 1712 C CA . MET A 1 221 ? -13.755 -0.834 0.798 1.00 93.44 221 MET A CA 1
ATOM 1713 C C . MET A 1 221 ? -14.803 0.271 0.968 1.00 93.44 221 MET A C 1
ATOM 1715 O O . MET A 1 221 ? -15.956 -0.042 1.263 1.00 93.44 221 MET A O 1
ATOM 1719 N N . ILE A 1 222 ? -14.421 1.542 0.797 1.00 93.38 222 ILE A N 1
ATOM 1720 C CA . ILE A 1 222 ? -15.335 2.693 0.912 1.00 93.38 222 ILE A CA 1
ATOM 1721 C C . ILE A 1 222 ? -16.010 3.070 -0.412 1.00 93.38 222 ILE A C 1
ATOM 1723 O O . ILE A 1 222 ? -16.932 3.888 -0.408 1.00 93.38 222 ILE A O 1
ATOM 1727 N N . LYS A 1 223 ? -15.523 2.539 -1.539 1.00 90.50 223 LYS A N 1
ATOM 1728 C CA . LYS A 1 223 ? -15.990 2.903 -2.877 1.00 90.50 223 LYS A CA 1
ATOM 1729 C C . LYS A 1 223 ? -17.493 2.650 -2.999 1.00 90.50 223 LYS A C 1
ATOM 1731 O O . LYS A 1 223 ? -17.974 1.591 -2.607 1.00 90.50 223 LYS A O 1
ATOM 1736 N N . ASP A 1 224 ? -18.216 3.644 -3.514 1.00 87.12 224 ASP A N 1
ATOM 1737 C CA . ASP A 1 224 ? -19.666 3.604 -3.749 1.00 87.12 224 ASP A CA 1
ATOM 1738 C C . ASP A 1 224 ? -20.516 3.292 -2.497 1.00 87.12 224 ASP A C 1
ATOM 1740 O O . ASP A 1 224 ? -21.643 2.808 -2.598 1.00 87.12 224 ASP A O 1
ATOM 1744 N N . ARG A 1 225 ? -19.995 3.585 -1.294 1.00 87.81 225 ARG A N 1
ATOM 1745 C CA . ARG A 1 225 ? -20.695 3.369 -0.020 1.00 87.81 225 ARG A CA 1
ATOM 1746 C C . ARG A 1 225 ? -20.884 4.660 0.769 1.00 87.81 225 ARG A C 1
ATOM 1748 O O . ARG A 1 225 ? -20.011 5.525 0.850 1.00 87.81 225 ARG A O 1
ATOM 1755 N N . GLU A 1 226 ? -22.024 4.751 1.443 1.00 91.06 226 GLU A N 1
ATOM 1756 C CA . GLU A 1 226 ? -22.348 5.842 2.364 1.00 91.06 226 GLU A CA 1
ATOM 1757 C C . GLU A 1 226 ? -21.695 5.603 3.735 1.00 91.06 226 GLU A C 1
ATOM 1759 O O . GLU A 1 226 ? -22.340 5.211 4.709 1.00 91.06 226 GLU A O 1
ATOM 1764 N N . ILE A 1 227 ? -20.375 5.783 3.786 1.00 94.75 227 ILE A N 1
ATOM 1765 C CA . ILE A 1 227 ? -19.577 5.576 4.999 1.00 94.75 227 ILE A CA 1
ATOM 1766 C C . ILE A 1 227 ? -19.543 6.850 5.845 1.00 94.75 227 ILE A C 1
ATOM 1768 O O . ILE A 1 227 ? -19.200 7.927 5.338 1.00 94.75 227 ILE A O 1
ATOM 1772 N N . LEU A 1 228 ? -19.886 6.685 7.125 1.00 95.62 228 LEU A N 1
ATOM 1773 C CA . LEU A 1 228 ? -19.783 7.685 8.189 1.00 95.62 228 LEU A CA 1
ATOM 1774 C C . LEU A 1 228 ? -18.362 7.730 8.759 1.00 95.62 228 LEU A C 1
ATOM 1776 O O . LEU A 1 228 ? -17.742 8.787 8.824 1.00 95.62 228 LEU A O 1
ATOM 1780 N N . ALA A 1 229 ? -17.871 6.570 9.192 1.00 96.75 229 ALA A N 1
ATOM 1781 C CA . ALA A 1 229 ? -16.583 6.407 9.847 1.00 96.75 229 ALA A CA 1
ATOM 1782 C C . ALA A 1 229 ? -16.039 4.996 9.604 1.00 96.75 229 ALA A C 1
ATOM 1784 O O . ALA A 1 229 ? -16.784 4.072 9.262 1.00 96.75 229 ALA A O 1
ATOM 1785 N N . VAL A 1 230 ? -14.734 4.835 9.796 1.00 97.94 230 VAL A N 1
ATOM 1786 C CA . VAL A 1 230 ? -14.054 3.542 9.703 1.00 97.94 230 VAL A CA 1
ATOM 1787 C C . VAL A 1 230 ? -13.406 3.231 11.046 1.00 97.94 230 VAL A C 1
ATOM 1789 O O . VAL A 1 230 ? -12.604 4.015 11.541 1.00 97.94 230 VAL A O 1
ATOM 1792 N N . ILE A 1 231 ? -13.746 2.090 11.635 1.00 98.31 231 ILE A N 1
ATOM 1793 C CA . ILE A 1 231 ? -13.020 1.546 12.781 1.00 98.31 231 ILE A CA 1
ATOM 1794 C C . ILE A 1 231 ? -11.790 0.821 12.236 1.00 98.31 231 ILE A C 1
ATOM 1796 O O . ILE A 1 231 ? -11.906 -0.033 11.353 1.00 98.31 231 ILE A O 1
ATOM 1800 N N . THR A 1 232 ? -10.610 1.159 12.735 1.00 98.25 232 THR A N 1
ATOM 1801 C CA . THR A 1 232 ? -9.344 0.557 12.303 1.00 98.25 232 THR A CA 1
ATOM 1802 C C . THR A 1 232 ? -8.740 -0.231 13.453 1.00 98.25 232 THR A C 1
ATOM 1804 O O . THR A 1 232 ? -8.791 0.223 14.588 1.00 98.25 232 THR A O 1
ATOM 1807 N N . ILE A 1 233 ? -8.196 -1.412 13.170 1.00 96.69 233 ILE A N 1
ATOM 1808 C CA . ILE A 1 233 ? -7.523 -2.275 14.153 1.00 96.69 233 ILE A CA 1
ATOM 1809 C C . ILE A 1 233 ? -6.076 -2.460 13.682 1.00 96.69 233 ILE A C 1
ATOM 1811 O O . ILE A 1 233 ? -5.854 -2.795 12.509 1.00 96.69 233 ILE A O 1
ATOM 1815 N N . GLY A 1 234 ? -5.099 -2.166 14.537 1.00 93.75 234 GLY A N 1
ATOM 1816 C CA . GLY A 1 234 ? -3.692 -2.029 14.149 1.00 93.75 234 GLY A CA 1
ATOM 1817 C C . GLY A 1 234 ? -3.213 -0.591 14.259 1.00 93.75 234 GLY A C 1
ATOM 1818 O O . GLY A 1 234 ? -3.814 0.289 13.638 1.00 93.75 234 GLY A O 1
ATOM 1819 N N . ASP A 1 235 ? -2.080 -0.350 14.914 1.00 92.75 235 ASP A N 1
ATOM 1820 C CA . ASP A 1 235 ? -1.364 0.934 14.883 1.00 92.75 235 ASP A CA 1
ATOM 1821 C C . ASP A 1 235 ? -1.060 1.389 13.441 1.00 92.75 235 ASP A C 1
ATOM 1823 O O . ASP A 1 235 ? -1.403 2.503 13.015 1.00 92.75 235 ASP A O 1
ATOM 1827 N N . ASP A 1 236 ? -0.488 0.493 12.636 1.00 91.38 236 ASP A N 1
ATOM 1828 C CA . ASP A 1 236 ? -0.168 0.752 11.229 1.00 91.38 236 ASP A CA 1
ATOM 1829 C C . ASP A 1 236 ? -1.416 0.873 10.353 1.00 91.38 236 ASP A C 1
ATOM 1831 O O . ASP A 1 236 ? -1.502 1.772 9.510 1.00 91.38 236 ASP A O 1
ATOM 1835 N N . THR A 1 237 ? -2.409 0.002 10.563 1.00 93.81 237 THR A N 1
ATOM 1836 C CA . THR A 1 237 ? -3.697 0.074 9.858 1.00 93.81 237 THR A CA 1
ATOM 1837 C C . THR A 1 237 ? -4.358 1.423 10.118 1.00 93.81 237 THR A C 1
ATOM 1839 O O . THR A 1 237 ? -4.783 2.086 9.175 1.00 93.81 237 THR A O 1
ATOM 1842 N N . THR A 1 238 ? -4.402 1.852 11.381 1.00 95.88 238 THR A N 1
ATOM 1843 C CA . THR A 1 238 ? -4.958 3.136 11.823 1.00 95.88 238 THR A CA 1
ATOM 1844 C C . THR A 1 238 ? -4.224 4.293 11.165 1.00 95.88 238 THR A C 1
ATOM 1846 O O . THR A 1 238 ? -4.857 5.192 10.610 1.00 95.88 238 THR A O 1
ATOM 1849 N N . THR A 1 239 ? -2.893 4.235 11.127 1.00 94.44 239 THR A N 1
ATOM 1850 C CA . THR A 1 239 ? -2.069 5.277 10.509 1.00 94.44 239 THR A CA 1
ATOM 1851 C C . THR A 1 239 ? -2.286 5.363 8.991 1.00 94.44 239 THR A C 1
ATOM 1853 O O . THR A 1 239 ? -2.489 6.457 8.459 1.00 94.44 239 THR A O 1
ATOM 1856 N N . ILE A 1 240 ? -2.286 4.229 8.278 1.00 94.62 240 ILE A N 1
ATOM 1857 C CA . ILE A 1 240 ? -2.513 4.183 6.823 1.00 94.62 240 ILE A CA 1
ATOM 1858 C C . ILE A 1 240 ? -3.939 4.612 6.475 1.00 94.62 240 ILE A C 1
ATOM 1860 O O . ILE A 1 240 ? -4.136 5.448 5.590 1.00 94.62 240 ILE A O 1
ATOM 1864 N N . CYS A 1 241 ? -4.939 4.042 7.147 1.00 96.38 241 CYS A N 1
ATOM 1865 C CA . CYS A 1 241 ? -6.335 4.367 6.894 1.00 96.38 241 CYS A CA 1
ATOM 1866 C C . CYS A 1 241 ? -6.627 5.826 7.223 1.00 96.38 241 CYS A C 1
ATOM 1868 O O . CYS A 1 241 ? -7.272 6.478 6.411 1.00 96.38 241 CYS A O 1
ATOM 1870 N N . GLY A 1 242 ? -6.134 6.348 8.348 1.00 95.44 242 GLY A N 1
ATOM 1871 C CA . GLY A 1 242 ? -6.292 7.754 8.718 1.00 95.44 242 GLY A CA 1
ATOM 1872 C C . GLY A 1 242 ? -5.789 8.689 7.629 1.00 95.44 242 GLY A C 1
ATOM 1873 O O . GLY A 1 242 ? -6.557 9.529 7.153 1.00 95.44 242 GLY A O 1
ATOM 1874 N N . ASP A 1 243 ? -4.556 8.457 7.157 1.00 94.50 243 ASP A N 1
ATOM 1875 C CA . ASP A 1 243 ? -3.972 9.239 6.066 1.00 94.50 243 ASP A CA 1
ATOM 1876 C C . ASP A 1 243 ? -4.856 9.177 4.816 1.00 94.50 243 ASP A C 1
ATOM 1878 O O . ASP A 1 243 ? -5.308 10.203 4.303 1.00 94.50 243 ASP A O 1
ATOM 1882 N N . ILE A 1 244 ? -5.181 7.979 4.335 1.00 95.25 244 ILE A N 1
ATOM 1883 C CA . ILE A 1 244 ? -5.970 7.822 3.108 1.00 95.25 244 ILE A CA 1
ATOM 1884 C C . ILE A 1 244 ? -7.365 8.452 3.248 1.00 95.25 244 ILE A C 1
ATOM 1886 O O . ILE A 1 244 ? -7.784 9.212 2.372 1.00 95.25 244 ILE A O 1
ATOM 1890 N N . LEU A 1 245 ? -8.082 8.155 4.332 1.00 95.88 245 LEU A N 1
ATOM 1891 C CA . LEU A 1 245 ? -9.485 8.520 4.544 1.00 95.88 245 LEU A CA 1
ATOM 1892 C C . LEU A 1 245 ? -9.700 10.013 4.779 1.00 95.88 245 LEU A C 1
ATOM 1894 O O . LEU A 1 245 ? -10.761 10.529 4.417 1.00 95.88 245 LEU A O 1
ATOM 1898 N N . ALA A 1 246 ? -8.689 10.733 5.274 1.00 94.94 246 ALA A N 1
ATOM 1899 C CA . ALA A 1 246 ? -8.751 12.186 5.404 1.00 94.94 246 ALA A CA 1
ATOM 1900 C C . ALA A 1 246 ? -9.071 12.877 4.061 1.00 94.94 246 ALA A C 1
ATOM 1902 O O . ALA A 1 246 ? -9.839 13.837 4.020 1.00 94.94 246 ALA A O 1
ATOM 1903 N N . ARG A 1 247 ? -8.590 12.344 2.928 1.00 93.62 247 ARG A N 1
ATOM 1904 C CA . ARG A 1 247 ? -8.901 12.868 1.576 1.00 93.62 247 ARG A CA 1
ATOM 1905 C C . ARG A 1 247 ? -10.362 12.693 1.171 1.00 93.62 247 ARG A C 1
ATOM 1907 O O . ARG A 1 247 ? -10.840 13.370 0.265 1.00 93.62 247 ARG A O 1
ATOM 1914 N N . PHE A 1 248 ? -11.078 11.804 1.848 1.00 93.75 248 PHE A N 1
ATOM 1915 C CA . PHE A 1 248 ? -12.491 11.528 1.618 1.00 93.75 248 PHE A CA 1
ATOM 1916 C C . PHE A 1 248 ? -13.394 12.172 2.677 1.00 93.75 248 PHE A C 1
ATOM 1918 O O . PHE A 1 248 ? -14.610 12.011 2.599 1.00 93.75 248 PHE A O 1
ATOM 1925 N N . GLY A 1 249 ? -12.824 12.902 3.645 1.00 94.12 249 GLY A N 1
ATOM 1926 C CA . GLY A 1 249 ? -13.576 13.482 4.757 1.00 94.12 249 GLY A CA 1
ATOM 1927 C C . GLY A 1 249 ? -14.174 12.427 5.690 1.00 94.12 249 GLY A C 1
ATOM 1928 O O . GLY A 1 249 ? -15.184 12.685 6.334 1.00 94.12 249 GLY A O 1
ATOM 1929 N N . ILE A 1 250 ? -13.592 11.225 5.737 1.00 96.12 250 ILE A N 1
ATOM 1930 C CA . ILE A 1 250 ? -14.082 10.122 6.567 1.00 96.12 250 ILE A CA 1
ATOM 1931 C C . ILE A 1 250 ? -13.231 10.049 7.835 1.00 96.12 250 ILE A C 1
ATOM 1933 O O . ILE A 1 250 ? -12.006 9.957 7.763 1.00 96.12 250 ILE A O 1
ATOM 1937 N N . LYS A 1 251 ? -13.892 10.098 8.994 1.00 96.31 251 LYS A N 1
ATOM 1938 C CA . LYS A 1 251 ? -13.248 9.970 10.307 1.00 96.31 251 LYS A CA 1
ATOM 1939 C C . LYS A 1 251 ? -12.898 8.517 10.598 1.00 96.31 251 LYS A C 1
ATOM 1941 O O . LYS A 1 251 ? -13.561 7.602 10.098 1.00 96.31 251 LYS A O 1
ATOM 1946 N N . ILE A 1 252 ? -11.905 8.319 11.457 1.00 97.81 252 ILE A N 1
ATOM 1947 C CA . ILE A 1 252 ? -11.566 6.994 11.971 1.00 97.81 252 ILE A CA 1
ATOM 1948 C C . ILE A 1 252 ? -11.812 6.872 13.474 1.00 97.81 252 ILE A C 1
ATOM 1950 O O . ILE A 1 252 ? -11.732 7.854 14.213 1.00 97.81 252 ILE A O 1
ATOM 1954 N N . LEU A 1 253 ? -12.089 5.640 13.893 1.00 98.44 253 LEU A N 1
ATOM 1955 C CA . LEU A 1 253 ? -12.014 5.182 15.275 1.00 98.44 253 LEU A CA 1
ATOM 1956 C C . LEU A 1 253 ? -10.898 4.136 15.355 1.00 98.44 253 LEU A C 1
ATOM 1958 O O . LEU A 1 253 ? -11.107 2.980 14.995 1.00 98.44 253 LEU A O 1
ATOM 1962 N N . GLY A 1 254 ? -9.698 4.565 15.738 1.00 98.12 254 GLY A N 1
ATOM 1963 C CA . GLY A 1 254 ? -8.524 3.697 15.804 1.00 98.12 254 GLY A CA 1
ATOM 1964 C C . GLY A 1 254 ? -8.497 2.865 17.073 1.00 98.12 254 GLY A C 1
ATOM 1965 O O . GLY A 1 254 ? -8.666 3.416 18.150 1.00 98.12 254 GLY A O 1
ATOM 1966 N N . ILE A 1 255 ? -8.284 1.560 16.949 1.00 98.19 255 ILE A N 1
ATOM 1967 C CA . ILE A 1 255 ? -8.024 0.631 18.048 1.00 98.19 255 ILE A CA 1
ATOM 1968 C C . ILE A 1 255 ? -6.568 0.191 17.908 1.00 98.19 255 ILE A C 1
ATOM 1970 O O . ILE A 1 255 ? -6.206 -0.423 16.902 1.00 98.19 255 ILE A O 1
ATOM 1974 N N . THR A 1 256 ? -5.744 0.568 18.880 1.00 97.06 256 THR A N 1
ATOM 1975 C CA . THR A 1 256 ? -4.278 0.438 18.832 1.00 97.06 256 THR A CA 1
ATOM 1976 C C . THR A 1 256 ? -3.754 -0.054 20.173 1.00 97.06 256 THR A C 1
ATOM 1978 O O . THR A 1 256 ? -4.377 0.237 21.195 1.00 97.06 256 THR A O 1
ATOM 1981 N N . ASP A 1 257 ? -2.601 -0.713 20.207 1.00 94.88 257 ASP A N 1
ATOM 1982 C CA . ASP A 1 257 ? -1.922 -1.105 21.453 1.00 94.88 257 ASP A CA 1
ATOM 1983 C C . ASP A 1 257 ? -0.548 -0.429 21.635 1.00 94.88 257 ASP A C 1
ATOM 1985 O O . ASP A 1 257 ? 0.065 -0.539 22.701 1.00 94.88 257 ASP A O 1
ATOM 1989 N N . GLY A 1 258 ? -0.130 0.390 20.662 1.00 92.00 258 GLY A N 1
ATOM 1990 C CA . GLY A 1 258 ? 1.052 1.246 20.749 1.00 92.00 258 GLY A CA 1
ATOM 1991 C C . GLY A 1 258 ? 2.299 0.663 20.081 1.00 92.00 258 GLY A C 1
ATOM 1992 O O . GLY A 1 258 ? 3.395 1.174 20.321 1.00 92.00 258 GLY A O 1
ATOM 1993 N N . ASP A 1 259 ? 2.162 -0.380 19.255 1.00 89.44 259 ASP A N 1
ATOM 1994 C CA . ASP A 1 259 ? 3.258 -1.122 18.614 1.00 89.44 259 ASP A CA 1
ATOM 1995 C C . ASP A 1 259 ? 3.684 -0.604 17.217 1.00 89.44 259 ASP A C 1
ATOM 1997 O O . ASP A 1 259 ? 4.237 -1.341 16.393 1.00 89.44 259 ASP A O 1
ATOM 2001 N N . LYS A 1 260 ? 3.449 0.683 16.949 1.00 87.19 260 LYS A N 1
ATOM 2002 C CA . LYS A 1 260 ? 3.619 1.339 15.641 1.00 87.19 260 LYS A CA 1
ATOM 2003 C C . LYS A 1 260 ? 4.996 1.138 14.969 1.00 87.19 260 LYS A C 1
ATOM 2005 O O . LYS A 1 260 ? 6.038 1.359 15.585 1.00 87.19 260 LYS A O 1
ATOM 2010 N N . ASP A 1 261 ? 5.000 0.885 13.649 1.00 85.94 261 ASP A N 1
ATOM 2011 C CA . ASP A 1 261 ? 6.217 0.634 12.844 1.00 85.94 261 ASP A CA 1
ATOM 2012 C C . ASP A 1 261 ? 6.703 1.841 12.000 1.00 85.94 261 ASP A C 1
ATOM 2014 O O . ASP A 1 261 ? 7.664 1.739 11.232 1.00 85.94 261 ASP A O 1
ATOM 2018 N N . ASP A 1 262 ? 6.052 3.005 12.121 1.00 87.12 262 ASP A N 1
ATOM 2019 C CA . ASP A 1 262 ? 6.423 4.278 11.468 1.00 87.12 262 ASP A CA 1
ATOM 2020 C C . ASP A 1 262 ? 6.618 4.204 9.935 1.00 87.12 262 ASP A C 1
ATOM 2022 O O . ASP A 1 262 ? 7.484 4.842 9.329 1.00 87.12 262 ASP A O 1
ATOM 2026 N N . ILE A 1 263 ? 5.731 3.470 9.264 1.00 89.50 263 ILE A N 1
ATOM 2027 C CA . ILE A 1 263 ? 5.748 3.240 7.807 1.00 89.50 263 ILE A CA 1
ATOM 2028 C C . ILE A 1 263 ? 5.241 4.423 6.954 1.00 89.50 263 ILE A C 1
ATOM 2030 O O . ILE A 1 263 ? 5.258 4.361 5.718 1.00 89.50 263 ILE A O 1
ATOM 2034 N N . LEU A 1 264 ? 4.808 5.519 7.585 1.00 90.25 264 LEU A N 1
ATOM 2035 C CA . LEU A 1 264 ? 4.363 6.756 6.935 1.00 90.25 264 LEU A CA 1
ATOM 2036 C C . LEU A 1 264 ? 5.021 7.987 7.561 1.00 90.25 264 LEU A C 1
ATOM 2038 O O . LEU A 1 264 ? 5.120 8.113 8.778 1.00 90.25 264 LEU A O 1
ATOM 2042 N N . LYS A 1 265 ? 5.415 8.941 6.711 1.00 86.06 265 LYS A N 1
ATOM 2043 C CA . LYS A 1 265 ? 5.950 10.237 7.136 1.00 86.06 265 LYS A CA 1
ATOM 2044 C C . LYS A 1 265 ? 4.812 11.244 7.277 1.00 86.06 265 LYS A C 1
ATOM 2046 O O . LYS A 1 265 ? 4.150 11.531 6.285 1.00 86.06 265 LYS A O 1
ATOM 2051 N N . ASN A 1 266 ? 4.648 11.812 8.473 1.00 86.25 266 ASN A N 1
ATOM 2052 C CA . ASN A 1 266 ? 3.637 12.834 8.786 1.00 86.25 266 ASN A CA 1
ATOM 2053 C C . ASN A 1 266 ? 2.215 12.436 8.330 1.00 86.25 266 ASN A C 1
ATOM 2055 O O . ASN A 1 266 ? 1.619 13.147 7.518 1.00 86.25 266 ASN A O 1
ATOM 2059 N N . PRO A 1 267 ? 1.689 11.286 8.795 1.00 90.19 267 PRO A N 1
ATOM 2060 C CA . PRO A 1 267 ? 0.343 10.847 8.445 1.00 90.19 267 PRO A CA 1
ATOM 2061 C C . PRO A 1 267 ? -0.687 11.873 8.920 1.00 90.19 267 PRO A C 1
ATOM 2063 O O . PRO A 1 267 ? -0.551 12.454 9.999 1.00 90.19 267 PRO A O 1
ATOM 2066 N N . ILE A 1 268 ? -1.721 12.092 8.114 1.00 91.50 268 ILE A N 1
ATOM 2067 C CA . ILE A 1 268 ? -2.783 13.040 8.445 1.00 91.50 268 ILE A CA 1
ATOM 2068 C C . ILE A 1 268 ? -3.983 12.275 8.966 1.00 91.50 268 ILE A C 1
ATOM 2070 O O . ILE A 1 268 ? -4.480 11.372 8.311 1.00 91.50 268 ILE A O 1
ATOM 2074 N N . ILE A 1 269 ? -4.478 12.663 10.133 1.00 93.88 269 ILE A N 1
ATOM 2075 C CA . ILE A 1 269 ? -5.710 12.116 10.692 1.00 93.88 269 ILE A CA 1
ATOM 2076 C C . ILE A 1 269 ? -6.752 13.226 10.674 1.00 93.88 269 ILE A C 1
ATOM 2078 O O . ILE A 1 269 ? -6.474 14.365 11.051 1.00 93.88 269 ILE A O 1
ATOM 2082 N N . LEU A 1 270 ? -7.942 12.912 10.165 1.00 95.25 270 LEU A N 1
ATOM 2083 C CA . LEU A 1 270 ? -9.014 13.889 10.040 1.00 95.25 270 LEU A CA 1
ATOM 2084 C C . LEU A 1 270 ? -9.472 14.355 11.425 1.00 95.25 270 LEU A C 1
ATOM 2086 O O . LEU A 1 270 ? -9.770 13.524 12.285 1.00 95.25 270 LEU A O 1
ATOM 2090 N N . LYS A 1 271 ? -9.608 15.671 11.605 1.00 94.44 271 LYS A N 1
ATOM 2091 C CA . LYS A 1 271 ? -10.127 16.267 12.841 1.00 94.44 271 LYS A CA 1
ATOM 2092 C C . LYS A 1 271 ? -11.471 15.649 13.251 1.00 94.44 271 LYS A C 1
ATOM 2094 O O . LYS A 1 271 ? -12.378 15.466 12.435 1.00 94.44 271 LYS A O 1
ATOM 2099 N N . GLY A 1 272 ? -11.606 15.359 14.536 1.00 94.44 272 GLY A N 1
ATOM 2100 C CA . GLY A 1 272 ? -12.726 14.670 15.160 1.00 94.44 272 GLY A CA 1
ATOM 2101 C C . GLY A 1 272 ? -12.618 13.146 15.126 1.00 94.44 272 GLY A C 1
ATOM 2102 O O . GLY A 1 272 ? -13.493 12.495 15.693 1.00 94.44 272 GLY A O 1
ATOM 2103 N N . SER A 1 273 ? -11.598 12.574 14.476 1.00 97.50 273 SER A N 1
ATOM 2104 C CA . SER A 1 273 ? -11.266 11.150 14.631 1.00 97.50 273 SER A CA 1
ATOM 2105 C C . SER A 1 273 ? -10.798 10.874 16.059 1.00 97.50 273 SER A C 1
ATOM 2107 O O . SER A 1 273 ? -10.247 11.759 16.716 1.00 97.50 273 SER A O 1
ATOM 2109 N N . VAL A 1 274 ? -11.007 9.647 16.530 1.00 98.44 274 VAL A N 1
ATOM 2110 C CA . VAL A 1 274 ? -10.617 9.230 17.882 1.00 98.44 274 VAL A CA 1
ATOM 2111 C C . VAL A 1 274 ? -9.746 7.982 17.798 1.00 98.44 274 VAL A C 1
ATOM 2113 O O . VAL A 1 274 ? -10.035 7.082 17.015 1.00 98.44 274 VAL A O 1
ATOM 2116 N N . ILE A 1 275 ? -8.679 7.925 18.590 1.00 98.38 275 ILE A N 1
ATOM 2117 C CA . ILE A 1 275 ? -7.853 6.726 18.765 1.00 98.38 275 ILE A CA 1
ATOM 2118 C C . ILE A 1 275 ? -7.979 6.250 20.209 1.00 98.38 275 ILE A C 1
ATOM 2120 O O . ILE A 1 275 ? -7.781 7.020 21.147 1.00 98.38 275 ILE A O 1
ATOM 2124 N N . PHE A 1 276 ? -8.300 4.974 20.360 1.00 98.56 276 PHE A N 1
ATOM 2125 C CA . PHE A 1 276 ? -8.335 4.225 21.601 1.00 98.56 276 PHE A CA 1
ATOM 2126 C C . PHE A 1 276 ? -7.053 3.402 21.725 1.00 98.56 276 PHE A C 1
ATOM 2128 O O . PHE A 1 276 ? -6.883 2.390 21.043 1.00 98.56 276 PHE A O 1
ATOM 2135 N N . LEU A 1 277 ? -6.164 3.837 22.616 1.00 98.31 277 LEU A N 1
ATOM 2136 C CA . LEU A 1 277 ? -4.957 3.103 22.974 1.00 98.31 277 LEU A CA 1
ATOM 2137 C C . LEU A 1 277 ? -5.285 2.101 24.078 1.00 98.31 277 LEU A C 1
ATOM 2139 O O . LEU A 1 277 ? -5.434 2.487 25.240 1.00 98.31 277 LEU A O 1
ATOM 2143 N N . ILE A 1 278 ? -5.409 0.833 23.705 1.00 98.25 278 ILE A N 1
ATOM 2144 C CA . ILE A 1 278 ? -5.739 -0.277 24.592 1.00 98.25 278 ILE A CA 1
ATOM 2145 C C . ILE A 1 278 ? -4.558 -0.556 25.526 1.00 98.25 278 ILE A C 1
ATOM 2147 O O . ILE A 1 278 ? -3.401 -0.555 25.116 1.00 98.25 278 ILE A O 1
ATOM 2151 N N . LYS A 1 279 ? -4.848 -0.749 26.815 1.00 97.75 279 LYS A N 1
ATOM 2152 C CA . LYS A 1 279 ? -3.835 -0.846 27.881 1.00 97.75 279 LYS A CA 1
ATOM 2153 C C . LYS A 1 279 ? -3.697 -2.234 28.485 1.00 97.75 279 LYS A C 1
ATOM 2155 O O . LYS A 1 279 ? -2.718 -2.491 29.179 1.00 97.75 279 LYS A O 1
ATOM 2160 N N . ASN A 1 280 ? -4.686 -3.103 28.290 1.00 96.81 280 ASN A N 1
ATOM 2161 C CA . ASN A 1 280 ? -4.771 -4.387 28.987 1.00 96.81 280 ASN A CA 1
ATOM 2162 C C . ASN A 1 280 ? -4.895 -5.612 28.069 1.00 96.81 280 ASN A C 1
ATOM 2164 O O . ASN A 1 280 ? -5.026 -6.722 28.580 1.00 96.81 280 ASN A O 1
ATOM 2168 N N . MET A 1 281 ? -4.858 -5.433 26.748 1.00 95.94 281 MET A N 1
ATOM 2169 C CA . MET A 1 281 ? -4.838 -6.508 25.748 1.00 95.94 281 MET A CA 1
ATOM 2170 C C . MET A 1 281 ? -4.312 -5.981 24.409 1.00 95.94 281 MET A C 1
ATOM 2172 O O . MET A 1 281 ? -4.137 -4.771 24.262 1.00 95.94 281 MET A O 1
ATOM 2176 N N . ARG A 1 282 ? -4.084 -6.882 23.446 1.00 94.00 282 ARG A N 1
ATOM 2177 C CA . ARG A 1 282 ? -3.721 -6.503 22.076 1.00 94.00 282 ARG A CA 1
ATOM 2178 C C . ARG A 1 282 ? -4.913 -5.888 21.356 1.00 94.00 282 ARG A C 1
ATOM 2180 O O . ARG A 1 282 ? -6.070 -6.229 21.629 1.00 94.00 282 ARG A O 1
ATOM 2187 N N . ASP A 1 283 ? -4.624 -5.022 20.399 1.00 94.62 283 ASP A N 1
ATOM 2188 C CA . ASP A 1 283 ? -5.637 -4.389 19.560 1.00 94.62 283 ASP A CA 1
ATOM 2189 C C . ASP A 1 283 ? -6.482 -5.397 18.763 1.00 94.62 283 ASP A C 1
ATOM 2191 O O . ASP A 1 283 ? -7.691 -5.211 18.630 1.00 94.62 283 ASP A O 1
ATOM 2195 N N . ASP A 1 284 ? -5.884 -6.499 18.313 1.00 93.69 284 ASP A N 1
ATOM 2196 C CA . ASP A 1 284 ? -6.555 -7.592 17.613 1.00 93.69 284 ASP A CA 1
ATOM 2197 C C . ASP A 1 284 ? -7.629 -8.252 18.482 1.00 93.69 284 ASP A C 1
ATOM 2199 O O . ASP A 1 284 ? -8.749 -8.488 18.023 1.00 93.69 284 ASP A O 1
ATOM 2203 N N . ASP A 1 285 ? -7.319 -8.493 19.758 1.00 95.75 285 ASP A N 1
ATOM 2204 C CA . ASP A 1 285 ? -8.240 -9.127 20.700 1.00 95.75 285 ASP A CA 1
ATOM 2205 C C . ASP A 1 285 ? -9.424 -8.184 21.006 1.00 95.75 285 ASP A C 1
ATOM 2207 O O . ASP A 1 285 ? -10.592 -8.589 20.938 1.00 95.75 285 ASP A O 1
ATOM 2211 N N . ALA A 1 286 ? -9.146 -6.893 21.237 1.00 97.19 286 ALA A N 1
ATOM 2212 C CA . ALA A 1 286 ? -10.173 -5.859 21.400 1.00 97.19 286 ALA A CA 1
ATOM 2213 C C . ALA A 1 286 ? -11.019 -5.670 20.124 1.00 97.19 286 ALA A C 1
ATOM 2215 O O . ALA A 1 286 ? -12.242 -5.501 20.179 1.00 97.19 286 ALA A O 1
ATOM 2216 N N . GLY A 1 287 ? -10.378 -5.740 18.960 1.00 96.56 287 GLY A N 1
ATOM 2217 C CA . GLY A 1 287 ? -11.000 -5.646 17.649 1.00 96.56 287 GLY A CA 1
ATOM 2218 C C . GLY A 1 287 ? -11.964 -6.796 17.361 1.00 96.56 287 GLY A C 1
ATOM 2219 O O . GLY A 1 287 ? -13.052 -6.569 16.828 1.00 96.56 287 GLY A O 1
ATOM 2220 N N . GLU A 1 288 ? -11.620 -8.026 17.749 1.00 96.88 288 GLU A N 1
ATOM 2221 C CA . GLU A 1 288 ? -12.516 -9.184 17.644 1.00 96.88 288 GLU A CA 1
ATOM 2222 C C . GLU A 1 288 ? -13.729 -9.073 18.575 1.00 96.88 288 GLU A C 1
ATOM 2224 O O . GLU A 1 288 ? -14.845 -9.428 18.184 1.00 96.88 288 GLU A O 1
ATOM 2229 N N . ILE A 1 289 ? -13.549 -8.531 19.784 1.00 97.81 289 ILE A N 1
ATOM 2230 C CA . ILE A 1 289 ? -14.666 -8.226 20.690 1.00 97.81 289 ILE A CA 1
ATOM 2231 C C . ILE A 1 289 ? -15.597 -7.193 20.045 1.00 97.81 289 ILE A C 1
ATOM 2233 O O . ILE A 1 289 ? -16.812 -7.401 20.008 1.00 97.81 289 ILE A O 1
ATOM 2237 N N . LEU A 1 290 ? -15.051 -6.120 19.467 1.00 96.69 290 LEU A N 1
ATOM 2238 C CA . LEU A 1 290 ? -15.838 -5.117 18.747 1.00 96.69 290 LEU A CA 1
ATOM 2239 C C . LEU A 1 290 ? -16.622 -5.715 17.580 1.00 96.69 290 LEU A C 1
ATOM 2241 O O . LEU A 1 290 ? -17.826 -5.489 17.481 1.00 96.69 290 LEU A O 1
ATOM 2245 N N . LYS A 1 291 ? -15.976 -6.516 16.724 1.00 96.19 291 LYS A N 1
ATOM 2246 C CA . LYS A 1 291 ? -16.628 -7.157 15.568 1.00 96.19 291 LYS A CA 1
ATOM 2247 C C . LYS A 1 291 ? -17.820 -8.028 15.968 1.00 96.19 291 LYS A C 1
ATOM 2249 O O . LYS A 1 291 ? -18.797 -8.082 15.228 1.00 96.19 291 LYS A O 1
ATOM 2254 N N . LYS A 1 292 ? -17.744 -8.710 17.115 1.00 96.94 292 LYS A N 1
ATOM 2255 C CA . LYS A 1 292 ? -18.816 -9.590 17.611 1.00 96.94 292 LYS A CA 1
ATOM 2256 C C . LYS A 1 292 ? -20.000 -8.827 18.200 1.00 96.94 292 LYS A C 1
ATOM 2258 O O . LYS A 1 292 ? -21.118 -9.330 18.143 1.00 96.94 292 LYS A O 1
ATOM 2263 N N . ASN A 1 293 ? -19.756 -7.650 18.773 1.00 97.31 293 ASN A N 1
ATOM 2264 C CA . ASN A 1 293 ? -20.758 -6.920 19.552 1.00 97.31 293 ASN A CA 1
ATOM 2265 C C . ASN A 1 293 ? -21.341 -5.697 18.821 1.00 97.31 293 ASN A C 1
ATOM 2267 O O . ASN A 1 293 ? -22.446 -5.268 19.146 1.00 97.31 293 ASN A O 1
ATOM 2271 N N . LEU A 1 294 ? -20.647 -5.144 17.821 1.00 97.31 294 LEU A N 1
ATOM 2272 C CA . LEU A 1 294 ? -21.103 -3.970 17.079 1.00 97.31 294 LEU A CA 1
ATOM 2273 C C . LEU A 1 294 ? -21.974 -4.354 15.871 1.00 97.31 294 LEU A C 1
ATOM 2275 O O . LEU A 1 294 ? -21.568 -5.124 15.001 1.00 97.31 294 LEU A O 1
ATOM 2279 N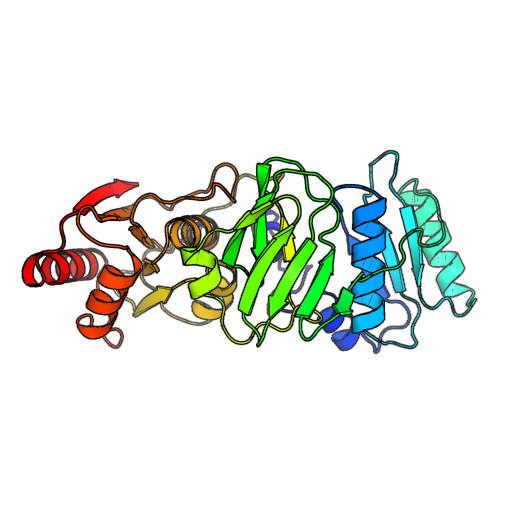 N . ASN A 1 295 ? -23.162 -3.755 15.756 1.00 96.50 295 ASN A N 1
ATOM 2280 C CA . ASN A 1 295 ? -24.065 -3.999 14.629 1.00 96.50 295 ASN A CA 1
ATOM 2281 C C . ASN A 1 295 ? -23.664 -3.195 13.377 1.00 96.50 295 ASN A C 1
ATOM 2283 O O . ASN A 1 295 ? -24.177 -2.106 13.130 1.00 96.50 295 ASN A O 1
ATOM 2287 N N . LEU A 1 296 ? -22.815 -3.769 12.525 1.00 94.44 296 LEU A N 1
ATOM 2288 C CA . LEU A 1 296 ? -22.349 -3.124 11.286 1.00 94.44 296 LEU A CA 1
ATOM 2289 C C . LEU A 1 296 ? -23.433 -2.904 10.212 1.00 94.44 296 LEU A C 1
ATOM 2291 O O . LEU A 1 296 ? -23.211 -2.155 9.263 1.00 94.44 296 LEU A O 1
ATOM 2295 N N . ASN A 1 297 ? -24.616 -3.510 10.359 1.00 94.62 297 ASN A N 1
ATOM 2296 C CA . ASN A 1 297 ? -25.738 -3.317 9.433 1.00 94.62 297 ASN A CA 1
ATOM 2297 C C . ASN A 1 297 ? -26.600 -2.093 9.790 1.00 94.62 297 ASN A C 1
ATOM 2299 O O . ASN A 1 297 ? -27.517 -1.736 9.047 1.00 94.62 297 ASN A O 1
ATOM 2303 N N . LYS A 1 298 ? -26.323 -1.446 10.928 1.00 95.06 298 LYS A N 1
ATOM 2304 C CA . LYS A 1 298 ? -27.006 -0.236 11.386 1.00 95.06 298 LYS A CA 1
ATOM 2305 C C . LYS A 1 298 ? -26.300 1.015 10.848 1.00 95.06 298 LYS A C 1
ATOM 2307 O O . LYS A 1 298 ? -25.075 1.083 10.792 1.00 95.06 298 LYS A O 1
ATOM 2312 N N . LYS A 1 299 ? -27.088 2.039 10.50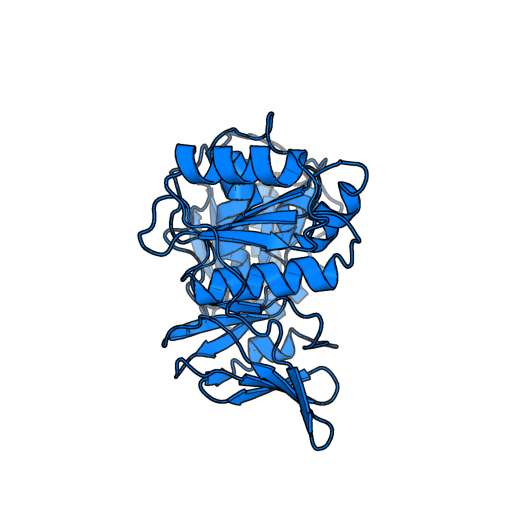2 1.00 96.62 299 LYS A N 1
ATOM 2313 C CA . LYS A 1 299 ? -26.580 3.405 10.314 1.00 96.62 299 LYS A CA 1
ATOM 2314 C C . LYS A 1 299 ? -26.456 4.103 11.667 1.00 96.62 299 LYS A C 1
ATOM 2316 O O . LYS A 1 299 ? -27.420 4.121 12.433 1.00 96.62 299 LYS A O 1
ATOM 2321 N N . TYR A 1 300 ? -25.309 4.715 11.922 1.00 97.38 300 TYR A N 1
ATOM 2322 C CA . TYR A 1 300 ? -25.013 5.445 13.156 1.00 97.38 300 TYR A CA 1
ATOM 2323 C C . TYR A 1 300 ? -24.899 6.939 12.878 1.00 97.38 300 TYR A C 1
ATOM 2325 O O . TYR A 1 300 ? -24.545 7.313 11.762 1.00 97.38 300 TYR A O 1
ATOM 2333 N N . SER A 1 301 ? -25.148 7.784 13.879 1.00 96.88 301 SER A N 1
ATOM 2334 C CA . SER A 1 301 ? -24.466 9.084 13.943 1.00 96.88 301 SER A CA 1
ATOM 2335 C C . SER A 1 301 ? -23.071 8.906 14.548 1.00 96.88 301 SER A C 1
ATOM 2337 O O . SER A 1 301 ? -22.794 7.896 15.195 1.00 96.88 301 SER A O 1
ATOM 2339 N N . TYR A 1 302 ? -22.170 9.872 14.355 1.00 95.81 302 TYR A N 1
ATOM 2340 C CA . TYR A 1 302 ? -20.794 9.724 14.849 1.00 95.81 302 TYR A CA 1
ATOM 2341 C C . TYR A 1 302 ? -20.727 9.582 16.378 1.00 95.81 302 TYR A C 1
ATOM 2343 O O . TYR A 1 302 ? -20.000 8.731 16.881 1.00 95.81 302 TYR A O 1
ATOM 2351 N N . GLN A 1 303 ? -21.530 10.364 17.109 1.00 96.31 303 GLN A N 1
ATOM 2352 C CA . GLN A 1 303 ? -21.598 10.272 18.569 1.00 96.31 303 GLN A CA 1
ATOM 2353 C C . GLN A 1 303 ? -22.195 8.935 19.023 1.00 96.31 303 GLN A C 1
ATOM 2355 O O . GLN A 1 303 ? -21.650 8.296 19.913 1.00 96.31 303 GLN A O 1
ATOM 2360 N N . GLU A 1 304 ? -23.262 8.473 18.363 1.00 97.94 304 GLU A N 1
ATOM 2361 C CA . GLU A 1 304 ? -23.904 7.194 18.684 1.00 97.94 304 GLU A CA 1
ATOM 2362 C C . GLU A 1 304 ? -22.943 6.013 18.473 1.00 97.94 304 GLU A C 1
ATOM 2364 O O . GLU A 1 304 ? -22.934 5.074 19.262 1.00 97.94 304 GLU A O 1
ATOM 2369 N N . LEU A 1 305 ? -22.102 6.068 17.434 1.00 98.00 305 LEU A N 1
ATOM 2370 C CA . LEU A 1 305 ? -21.048 5.077 17.212 1.00 98.00 305 LEU A CA 1
ATOM 2371 C C . LEU A 1 305 ? -19.983 5.115 18.314 1.00 98.00 305 LEU A C 1
ATOM 2373 O O . LEU A 1 305 ? -19.583 4.064 18.811 1.00 98.00 305 LEU A O 1
ATOM 2377 N N . LEU A 1 306 ? -19.516 6.312 18.676 1.00 97.94 306 LEU A N 1
ATOM 2378 C CA . LEU A 1 306 ? -18.497 6.490 19.707 1.00 97.94 306 LEU A CA 1
ATOM 2379 C C . LEU A 1 306 ? -18.978 5.947 21.060 1.00 97.94 306 LEU A C 1
ATOM 2381 O O . LEU A 1 306 ? -18.244 5.218 21.724 1.00 97.94 306 LEU A O 1
ATOM 2385 N N . ASP A 1 307 ? -20.217 6.260 21.436 1.00 98.19 307 ASP A N 1
ATOM 2386 C CA . ASP A 1 307 ? -20.829 5.794 22.680 1.00 98.19 307 ASP A CA 1
ATOM 2387 C C . ASP A 1 307 ? -21.001 4.268 22.686 1.00 98.19 307 ASP A C 1
ATOM 2389 O O . ASP A 1 307 ? -20.717 3.621 23.695 1.00 98.19 307 ASP A O 1
ATOM 2393 N N . GLU A 1 308 ? -21.394 3.674 21.553 1.00 98.31 308 GLU A N 1
ATOM 2394 C CA . GLU A 1 308 ? -21.529 2.219 21.420 1.00 98.31 308 GLU A CA 1
ATOM 2395 C C . GLU A 1 308 ? -20.175 1.505 21.557 1.00 98.31 308 GLU A C 1
ATOM 2397 O O . GLU A 1 308 ? -20.075 0.512 22.275 1.00 98.31 308 GLU A O 1
ATOM 2402 N N . VAL A 1 309 ? -19.111 2.028 20.935 1.00 98.38 309 VAL A N 1
ATOM 2403 C CA . VAL A 1 309 ? -17.749 1.478 21.073 1.00 98.38 309 VAL A CA 1
ATOM 2404 C C . VAL A 1 309 ? -17.285 1.534 22.530 1.00 98.38 309 VAL A C 1
ATOM 2406 O O . VAL A 1 309 ? -16.832 0.522 23.066 1.00 98.38 309 VAL A O 1
ATOM 2409 N N . LYS A 1 310 ? -17.458 2.681 23.201 1.00 98.56 310 LYS A N 1
ATOM 2410 C CA . LYS A 1 310 ? -17.102 2.846 24.621 1.00 98.56 310 LYS A CA 1
ATOM 2411 C C . LYS A 1 310 ? -17.891 1.894 25.515 1.00 98.56 310 LYS A C 1
ATOM 2413 O O . LYS A 1 310 ? -17.326 1.294 26.425 1.00 98.56 310 LYS A O 1
ATOM 2418 N N . LYS A 1 311 ? -19.186 1.724 25.245 1.00 98.50 311 LYS A N 1
ATOM 2419 C CA . LYS A 1 311 ? -20.034 0.774 25.966 1.00 98.50 311 LYS A CA 1
ATOM 2420 C C . LYS A 1 311 ? -19.527 -0.659 25.803 1.00 98.50 311 LYS A C 1
ATOM 2422 O O . LYS A 1 311 ? -19.326 -1.326 26.809 1.00 98.50 311 LYS A O 1
ATOM 2427 N N . ILE A 1 312 ? -19.254 -1.104 24.572 1.00 98.44 312 ILE A N 1
ATOM 2428 C CA . ILE A 1 312 ? -18.703 -2.443 24.305 1.00 98.44 312 ILE A CA 1
ATOM 2429 C C . ILE A 1 312 ? -17.384 -2.644 25.059 1.00 98.44 312 ILE A C 1
ATOM 2431 O O . ILE A 1 312 ? -17.181 -3.698 25.660 1.00 98.44 312 ILE A O 1
ATOM 2435 N N . PHE A 1 313 ? -16.503 -1.643 25.062 1.00 98.38 313 PHE A N 1
ATOM 2436 C CA . PHE A 1 313 ? -15.246 -1.701 25.805 1.00 98.38 313 PHE A CA 1
ATOM 2437 C C . PHE A 1 313 ? -15.463 -1.846 27.311 1.00 98.38 313 PHE A C 1
ATOM 2439 O O . PHE A 1 313 ? -14.895 -2.755 27.916 1.00 98.38 313 PHE A O 1
ATOM 2446 N N . ASN A 1 314 ? -16.340 -1.036 27.902 1.00 97.94 314 ASN A N 1
ATOM 2447 C CA . ASN A 1 314 ? -16.652 -1.107 29.329 1.00 97.94 314 ASN A CA 1
ATOM 2448 C C . ASN A 1 314 ? -17.296 -2.447 29.720 1.00 97.94 314 ASN A C 1
ATOM 2450 O O . ASN A 1 314 ? -16.847 -3.081 30.673 1.00 97.94 314 ASN A O 1
ATOM 2454 N N . ASP A 1 315 ? -18.286 -2.914 28.953 1.00 98.25 315 ASP A N 1
ATOM 2455 C CA . ASP A 1 315 ? -18.997 -4.176 29.203 1.00 98.25 315 ASP A CA 1
ATOM 2456 C C . ASP A 1 315 ? -18.058 -5.399 29.127 1.00 98.25 315 ASP A C 1
ATOM 2458 O O . ASP A 1 315 ? -18.335 -6.439 29.725 1.00 98.25 315 ASP A O 1
ATOM 2462 N N . ASN A 1 316 ? -16.927 -5.274 28.420 1.00 98.06 316 ASN A N 1
ATOM 2463 C CA . ASN A 1 316 ? -15.921 -6.326 28.251 1.00 98.06 316 ASN A CA 1
ATOM 2464 C C . ASN A 1 316 ? -14.611 -6.058 29.020 1.00 98.06 316 ASN A C 1
ATOM 2466 O O . ASN A 1 316 ? -13.619 -6.745 28.782 1.00 98.06 316 ASN A O 1
ATOM 2470 N N . ASN A 1 317 ? -14.593 -5.100 29.957 1.00 97.50 317 ASN A N 1
ATOM 2471 C CA . ASN A 1 317 ? -13.416 -4.728 30.759 1.00 97.50 317 ASN A CA 1
ATOM 2472 C C . ASN A 1 317 ? -12.170 -4.369 29.921 1.00 97.50 317 ASN A C 1
ATOM 2474 O O . ASN A 1 317 ? -11.041 -4.700 30.290 1.00 97.50 317 ASN A O 1
ATOM 2478 N N . ILE A 1 318 ? -12.356 -3.707 28.780 1.00 98.19 318 ILE A N 1
ATOM 2479 C CA . ILE A 1 318 ? -11.266 -3.202 27.941 1.00 98.19 318 ILE A CA 1
ATOM 2480 C C . ILE A 1 318 ? -10.858 -1.825 28.472 1.00 98.19 318 ILE A C 1
ATOM 2482 O O . ILE A 1 318 ? -11.667 -0.900 28.509 1.00 98.19 318 ILE A O 1
ATOM 2486 N N . TYR A 1 319 ? -9.599 -1.684 28.887 1.00 97.62 319 TYR A N 1
ATOM 2487 C CA . TYR A 1 319 ? -9.050 -0.429 29.396 1.00 97.62 319 TYR A CA 1
ATOM 2488 C C . TYR A 1 319 ? -8.334 0.315 28.282 1.00 97.62 319 TYR A C 1
ATOM 2490 O O . TYR A 1 319 ? -7.519 -0.268 27.569 1.00 97.62 319 TYR A O 1
ATOM 2498 N N . TYR A 1 320 ? -8.617 1.608 28.151 1.00 98.31 320 TYR A N 1
ATOM 2499 C CA . TYR A 1 320 ? -8.090 2.420 27.066 1.00 98.31 320 TYR A CA 1
ATOM 2500 C C . TYR A 1 320 ? -7.796 3.859 27.500 1.00 98.31 320 TYR A C 1
ATOM 2502 O O . TYR A 1 320 ? -8.419 4.393 28.418 1.00 98.31 320 TYR A O 1
ATOM 2510 N N . GLU A 1 321 ? -6.867 4.498 26.794 1.00 98.06 321 GLU A N 1
ATOM 2511 C CA . GLU A 1 321 ? -6.733 5.957 26.739 1.00 98.06 321 GLU A CA 1
ATOM 2512 C C . GLU A 1 321 ? -7.318 6.475 25.423 1.00 98.06 321 GLU A C 1
ATOM 2514 O O . GLU A 1 321 ? -7.160 5.849 24.376 1.00 98.06 321 GLU A O 1
ATOM 2519 N N . GLU A 1 322 ? -8.003 7.614 25.476 1.00 97.31 322 GLU A N 1
ATOM 2520 C CA . GLU A 1 322 ? -8.678 8.215 24.325 1.00 97.31 322 GLU A CA 1
ATOM 2521 C C . GLU A 1 322 ? -7.928 9.459 23.839 1.00 97.31 322 GLU A C 1
ATOM 2523 O O . GLU A 1 322 ? -7.694 10.395 24.605 1.00 97.31 322 GLU A O 1
ATOM 2528 N N . PHE A 1 323 ? -7.606 9.491 22.547 1.00 97.19 323 PHE A N 1
ATOM 2529 C CA . PHE A 1 323 ? -6.965 10.620 21.878 1.00 97.19 323 PHE A CA 1
ATOM 2530 C C . PHE A 1 323 ? -7.882 11.163 20.786 1.00 97.19 323 PHE A C 1
ATOM 2532 O O . PHE A 1 323 ? -8.214 10.454 19.837 1.00 97.19 323 PHE A O 1
ATOM 2539 N N . VAL A 1 324 ? -8.278 12.430 20.907 1.00 96.50 324 VAL A N 1
ATOM 2540 C CA . VAL A 1 324 ? -9.124 13.119 19.923 1.00 96.50 324 VAL A CA 1
ATOM 2541 C C . VAL A 1 324 ? -8.250 14.014 19.048 1.00 96.50 324 VAL A C 1
ATOM 2543 O O . VAL A 1 324 ? -7.486 14.828 19.571 1.00 96.50 324 VAL A O 1
ATOM 2546 N N . TYR A 1 325 ? -8.372 13.857 17.730 1.00 92.44 325 TYR A N 1
ATOM 2547 C CA . TYR A 1 325 ? -7.641 14.631 16.717 1.00 92.44 325 TYR A CA 1
ATOM 2548 C C . TYR A 1 325 ? -8.423 15.854 16.231 1.00 92.44 325 TYR A C 1
ATOM 2550 O O . TYR A 1 325 ? -9.669 15.872 16.337 1.00 92.44 325 TYR A O 1
#

Secondary structure (DSSP, 8-state):
-HHHHHHHTT-TTTS--SS---HHHHHHHTTTSSSEEEEE--SSHHHHHHHHHHHHHHH--SS-EEEEESTTSTT-EEEEES----HHHHHHHHHHHHHHT-EE---------EEEETTEEEEEEPSPPTT-EEEETTEEEEEESSSSEEEEEETTEEEEEETEEE-HHHHHH--S--TTT--EEES-S-SS-----------SSBEEEEEES-GGGHHHHHTTS-EEEEEEESHHHHHHHHHHHHTTT-EEEEEE-S-----SSS----TT-EEEEESSS-HHHHHHHHHHHS-TTS-B-HHHHHHHHHHHHHHTT--EEEEE-